Protein AF-0000000066798367 (afdb_homodimer)

InterPro domains:
  IPR004701 Phosphotransferase system, mannose-type IIA component [PF03610] (3-112)
  IPR004701 Phosphotransferase system, mannose-type IIA component [PS51096] (1-120)
  IPR012844 Dihydroxyacetone kinase phosphotransferase subunit, N-terminal domain [TIGR02364] (3-119)
  IPR036662 Phosphotransferase system, mannose-type IIA component superfamily [G3DSA:3.40.50.510] (2-120)
  IPR036662 Phosphotransferase system, mannose-type IIA component superfamily [SSF53062] (1-119)
  IPR039643 Dihydroxyacetone kinase phosphotransferase subunit DhaM [PTHR38594] (1-118)

Nearest PDB structures (foldseek):
  3cr3-assembly1_C  TM=9.083E-01  e=9.740E-11  unclassified
  3ct6-assembly1_B  TM=9.067E-01  e=4.712E-10  Lactococcus lactis
  3b48-assembly3_E  TM=8.922E-01  e=1.343E-08  Enterococcus faecalis V583
  3b48-assembly1_A  TM=8.585E-01  e=8.479E-09  Enterococcus faecalis V583
  3gx1-assembly1_B  TM=7.437E-01  e=5.973E-03  Listeria innocua Clip11262

Secondary structure (DSSP, 8-state):
--EEEEEES-HHHHHHHHHHHHHHT-S--EEEEES-TTS-S---HHHHHHHHHT--S-EEEEESSHHHHHHHHHHHHH--SSS-EEE--S-HHHHHHHHHHHHHTT--HHHHHHHHHHH-/--EEEEEES-HHHHHHHHHHHHHHT-S--EEEEES-TTS-S---HHHHHHHHHT--S-EEEEESSHHHHHHHHHHHHH--SSS-EEE--S-HHHHHHHHHHHHHTT--HHHHHHHHHHH-

Foldseek 3Di:
DAAEEFWELAQCVQVVLVVVLCVPQNDHHYHGFYHDPVRHGGTDLVVLLVVLQPDPEAYEYEYADDVRVVSNVVSVVPRDDDYHYDYAPAHRRPLVSLLSNCVSVPHDPVRSNVSSVVVD/DAEEEFWELAQCVQVVLVVVLCVPQNDHHYHGFYHDPVRHGGTDLVVLLVVLQPDPEAYEYEYADDVRVVSNVVSVVPRPDDYHYDYAPAHRRPLVSQLSNCVSVPHDPVRSNVSSVVVD

Sequence (240 aa):
MPKIILVSHSKEIASGTKSLLKQMAGDVDIIPIGGLPDGSIGTSFDIIQEVLTKLEDDALCFYDIGSSEMNVDMAIEMYDGNHRVLKVDAPIVEGSFIAAVKLSIGGSIDDALAEIKQSFMPKIILVSHSKEIASGTKSLLKQMAGDVDIIPIGGLPDGSIGTSFDIIQEVLTKLEDDALCFYDIGSSEMNVDMAIEMYDGNHRVLKVDAPIVEGSFIAAVKLSIGGSIDDALAEIKQSF

Structure (mmCIF, N/CA/C/O backbone):
data_AF-0000000066798367-model_v1
#
loop_
_entity.id
_entity.type
_entity.pdbx_description
1 polymer 'phosphoenolpyruvate--glycerone phosphotransferase'
#
loop_
_atom_site.group_PDB
_atom_site.id
_atom_site.type_symbol
_atom_site.label_atom_id
_atom_site.label_alt_id
_atom_site.label_comp_id
_atom_site.label_asym_id
_atom_site.label_entity_id
_atom_site.label_seq_id
_atom_site.pdbx_PDB_ins_code
_atom_site.Cartn_x
_atom_site.Cartn_y
_atom_site.Cartn_z
_atom_site.occupancy
_atom_site.B_iso_or_equiv
_atom_site.auth_seq_id
_atom_site.auth_comp_id
_atom_site.auth_asym_id
_atom_site.auth_atom_id
_atom_site.pdbx_PDB_model_num
ATOM 1 N N . MET A 1 1 ? 13.352 -18.875 -8.781 1 89.69 1 MET A N 1
ATOM 2 C CA . MET A 1 1 ? 13.031 -17.953 -7.691 1 89.69 1 MET A CA 1
ATOM 3 C C . MET A 1 1 ? 11.547 -17.625 -7.66 1 89.69 1 MET A C 1
ATOM 5 O O . MET A 1 1 ? 10.938 -17.375 -8.703 1 89.69 1 MET A O 1
ATOM 9 N N . PRO A 1 2 ? 10.961 -17.703 -6.488 1 96.19 2 PRO A N 1
ATOM 10 C CA . PRO A 1 2 ? 9.523 -17.438 -6.426 1 96.19 2 PRO A CA 1
ATOM 11 C C . PRO A 1 2 ? 9.148 -16.047 -6.93 1 96.19 2 PRO A C 1
ATOM 13 O O . PRO A 1 2 ? 9.914 -15.094 -6.746 1 96.19 2 PRO A O 1
ATOM 16 N N . LYS A 1 3 ? 8 -16.016 -7.512 1 97.81 3 LYS A N 1
ATOM 17 C CA . LYS A 1 3 ? 7.492 -14.734 -8.008 1 97.81 3 LYS A CA 1
ATOM 18 C C . LYS A 1 3 ? 6.609 -14.055 -6.965 1 97.81 3 LYS A C 1
ATOM 20 O O . LYS A 1 3 ? 6.074 -14.711 -6.07 1 97.81 3 LYS A O 1
ATOM 25 N N . ILE A 1 4 ? 6.562 -12.836 -7.145 1 98.69 4 ILE A N 1
ATOM 26 C CA . ILE A 1 4 ? 5.609 -12.055 -6.363 1 98.69 4 ILE A CA 1
ATOM 27 C C . ILE A 1 4 ? 4.496 -11.539 -7.277 1 98.69 4 ILE A C 1
ATOM 29 O O . ILE A 1 4 ? 4.766 -10.945 -8.32 1 98.69 4 ILE A O 1
ATOM 33 N N . ILE A 1 5 ? 3.32 -11.844 -6.898 1 98.88 5 ILE A N 1
ATOM 34 C CA . ILE A 1 5 ? 2.15 -11.344 -7.609 1 98.88 5 ILE A CA 1
ATOM 35 C C . ILE A 1 5 ? 1.455 -10.273 -6.77 1 98.88 5 ILE A C 1
ATOM 37 O O . ILE A 1 5 ? 1.156 -10.5 -5.594 1 98.88 5 ILE A O 1
ATOM 41 N N . LEU A 1 6 ? 1.212 -9.133 -7.336 1 98.88 6 LEU A N 1
ATOM 42 C CA . LEU A 1 6 ? 0.562 -8.008 -6.668 1 98.88 6 LEU A CA 1
ATOM 43 C C . LEU A 1 6 ? -0.838 -7.785 -7.23 1 98.88 6 LEU A C 1
ATOM 45 O O . LEU A 1 6 ? -0.991 -7.281 -8.344 1 98.88 6 LEU A O 1
ATOM 49 N N . VAL A 1 7 ? -1.83 -8.117 -6.465 1 98.88 7 VAL A N 1
ATOM 50 C CA . VAL A 1 7 ? -3.213 -7.945 -6.902 1 98.88 7 VAL A CA 1
ATOM 51 C C . VAL A 1 7 ? -3.818 -6.715 -6.227 1 98.88 7 VAL A C 1
ATOM 53 O O . VAL A 1 7 ? -3.98 -6.688 -5.008 1 98.88 7 VAL A O 1
ATOM 56 N N . SER A 1 8 ? -4.152 -5.703 -7.012 1 98.69 8 SER A N 1
ATOM 57 C CA . SER A 1 8 ? -4.719 -4.457 -6.5 1 98.69 8 SER A CA 1
ATOM 58 C C . SER A 1 8 ? -5.922 -4.016 -7.324 1 98.69 8 SER A C 1
ATOM 60 O O . SER A 1 8 ? -6.02 -4.344 -8.508 1 98.69 8 SER A O 1
ATOM 62 N N . HIS A 1 9 ? -6.871 -3.238 -6.723 1 98.44 9 HIS A N 1
ATOM 63 C CA . HIS A 1 9 ? -7.953 -2.574 -7.445 1 98.44 9 HIS A CA 1
ATOM 64 C C . HIS A 1 9 ? -7.41 -1.525 -8.406 1 98.44 9 HIS A C 1
ATOM 66 O O . HIS A 1 9 ? -8.109 -1.109 -9.336 1 98.44 9 HIS A O 1
ATOM 72 N N . SER A 1 10 ? -6.223 -1.122 -8.133 1 98.38 10 SER A N 1
ATOM 73 C CA . SER A 1 10 ? -5.633 0.003 -8.852 1 98.38 10 SER A CA 1
ATOM 74 C C . SER A 1 10 ? -4.418 -0.436 -9.664 1 98.38 10 SER A C 1
ATOM 76 O O . SER A 1 10 ? -3.449 -0.958 -9.117 1 98.38 10 SER A O 1
ATOM 78 N N . LYS A 1 11 ? -4.469 -0.188 -10.984 1 98.19 11 LYS A N 1
ATOM 79 C CA . LYS A 1 11 ? -3.326 -0.464 -11.852 1 98.19 11 LYS A CA 1
ATOM 80 C C . LYS A 1 11 ? -2.09 0.305 -11.398 1 98.19 11 LYS A C 1
ATOM 82 O O . LYS A 1 11 ? -0.979 -0.231 -11.406 1 98.19 11 LYS A O 1
ATOM 87 N N . GLU A 1 12 ? -2.26 1.518 -10.969 1 98.31 12 GLU A N 1
ATOM 88 C CA . GLU A 1 12 ? -1.154 2.367 -10.547 1 98.31 12 GLU A CA 1
ATOM 89 C C . GLU A 1 12 ? -0.494 1.819 -9.281 1 98.31 12 GLU A C 1
ATOM 91 O O . GLU A 1 12 ? 0.734 1.813 -9.172 1 98.31 12 GLU A O 1
ATOM 96 N N . ILE A 1 13 ? -1.279 1.367 -8.32 1 98.81 13 ILE A N 1
ATOM 97 C CA . ILE A 1 13 ? -0.723 0.816 -7.09 1 98.81 13 ILE A CA 1
ATOM 98 C C . ILE A 1 13 ? 0.096 -0.433 -7.406 1 98.81 13 ILE A C 1
ATOM 100 O O . ILE A 1 13 ? 1.23 -0.573 -6.945 1 98.81 13 ILE A O 1
ATOM 104 N N . ALA A 1 14 ? -0.457 -1.328 -8.227 1 98.75 14 ALA A N 1
ATOM 105 C CA . ALA A 1 14 ? 0.239 -2.568 -8.562 1 98.75 14 ALA A CA 1
ATOM 106 C C . ALA A 1 14 ? 1.531 -2.281 -9.32 1 98.75 14 ALA A C 1
ATOM 108 O O . ALA A 1 14 ? 2.6 -2.77 -8.945 1 98.75 14 ALA A O 1
ATOM 109 N N . SER A 1 15 ? 1.448 -1.477 -10.367 1 98.12 15 SER A N 1
ATOM 110 C CA . SER A 1 15 ? 2.615 -1.178 -11.188 1 98.12 15 SER A CA 1
ATOM 111 C C . SER A 1 15 ? 3.637 -0.346 -10.422 1 98.12 15 SER A C 1
ATOM 113 O O . SER A 1 15 ? 4.844 -0.537 -10.578 1 98.12 15 SER A O 1
ATOM 115 N N . GLY A 1 16 ? 3.125 0.608 -9.633 1 98.19 16 GLY A N 1
ATOM 116 C CA . GLY A 1 16 ? 4.023 1.398 -8.805 1 98.19 16 GLY A CA 1
ATOM 117 C C . GLY A 1 16 ? 4.781 0.569 -7.789 1 98.19 16 GLY A C 1
ATOM 118 O O . GLY A 1 16 ? 5.973 0.795 -7.559 1 98.19 16 GLY A O 1
ATOM 119 N N . THR A 1 17 ? 4.121 -0.323 -7.152 1 98.69 17 THR A N 1
ATOM 120 C CA . THR A 1 17 ? 4.762 -1.202 -6.18 1 98.69 17 THR A CA 1
ATOM 121 C C . THR A 1 17 ? 5.82 -2.072 -6.859 1 98.69 17 THR A C 1
ATOM 123 O O . THR A 1 17 ? 6.914 -2.258 -6.324 1 98.69 17 THR A O 1
ATOM 126 N N . LYS A 1 18 ? 5.488 -2.6 -8.039 1 98.38 18 LYS A N 1
ATOM 127 C CA . LYS A 1 18 ? 6.484 -3.354 -8.797 1 98.38 18 LYS A CA 1
ATOM 128 C C . LYS A 1 18 ? 7.742 -2.52 -9.039 1 98.38 18 LYS A C 1
ATOM 130 O O . LYS A 1 18 ? 8.852 -2.982 -8.781 1 98.38 18 LYS A O 1
ATOM 135 N N . SER A 1 19 ? 7.551 -1.291 -9.531 1 97.12 19 SER A N 1
ATOM 136 C CA . SER A 1 19 ? 8.68 -0.42 -9.82 1 97.12 19 SER A CA 1
ATOM 137 C C . SER A 1 19 ? 9.5 -0.141 -8.57 1 97.12 19 SER A C 1
ATOM 139 O O . SER A 1 19 ? 10.734 -0.138 -8.609 1 97.12 19 SER A O 1
ATOM 141 N N . LEU A 1 20 ? 8.836 0.112 -7.484 1 97.69 20 LEU A N 1
ATOM 142 C CA . LEU A 1 20 ? 9.492 0.38 -6.207 1 97.69 20 LEU A CA 1
ATOM 143 C C . LEU A 1 20 ? 10.328 -0.813 -5.766 1 97.69 20 LEU A C 1
ATOM 145 O O . LEU A 1 20 ? 11.5 -0.655 -5.395 1 97.69 20 LEU A O 1
ATOM 149 N N . LEU A 1 21 ? 9.75 -1.99 -5.82 1 97.5 21 LEU A N 1
ATOM 150 C CA . LEU A 1 21 ? 10.43 -3.205 -5.387 1 97.5 21 LEU A CA 1
ATOM 151 C C . LEU A 1 21 ? 11.641 -3.494 -6.273 1 97.5 21 LEU A C 1
ATOM 153 O O . LEU A 1 21 ? 12.688 -3.906 -5.777 1 97.5 21 LEU A O 1
ATOM 157 N N . LYS A 1 22 ? 11.461 -3.301 -7.578 1 95.88 22 LYS A N 1
ATOM 158 C CA . LYS A 1 22 ? 12.57 -3.518 -8.5 1 95.88 22 LYS A CA 1
ATOM 159 C C . LYS A 1 22 ? 13.75 -2.613 -8.156 1 95.88 22 LYS A C 1
ATOM 161 O O . LYS A 1 22 ? 14.906 -3.031 -8.242 1 95.88 22 LYS A O 1
ATOM 166 N N . GLN A 1 23 ? 13.445 -1.433 -7.77 1 93.5 23 GLN A N 1
ATOM 167 C CA . GLN A 1 23 ? 14.492 -0.458 -7.473 1 93.5 23 GLN A CA 1
ATOM 168 C C . GLN A 1 23 ? 15.125 -0.731 -6.109 1 93.5 23 GLN A C 1
ATOM 170 O O . GLN A 1 23 ? 16.328 -0.553 -5.938 1 93.5 23 GLN A O 1
ATOM 175 N N . MET A 1 24 ? 14.352 -1.202 -5.137 1 91.12 24 MET A N 1
ATOM 176 C CA . MET A 1 24 ? 14.82 -1.216 -3.758 1 91.12 24 MET A CA 1
ATOM 177 C C . MET A 1 24 ? 15.266 -2.615 -3.348 1 91.12 24 MET A C 1
ATOM 179 O O . MET A 1 24 ? 16.062 -2.773 -2.418 1 91.12 24 MET A O 1
ATOM 183 N N . ALA A 1 25 ? 14.688 -3.627 -3.893 1 89.06 25 ALA A N 1
ATOM 184 C CA . ALA A 1 25 ? 14.938 -4.984 -3.412 1 89.06 25 ALA A CA 1
ATOM 185 C C . ALA A 1 25 ? 15.711 -5.797 -4.449 1 89.06 25 ALA A C 1
ATOM 187 O O . ALA A 1 25 ? 16.188 -6.898 -4.152 1 89.06 25 ALA A O 1
ATOM 188 N N . GLY A 1 26 ? 15.906 -5.309 -5.586 1 84.06 26 GLY A N 1
ATOM 189 C CA . GLY A 1 26 ? 16.766 -6 -6.543 1 84.06 26 GLY A CA 1
ATOM 190 C C . GLY A 1 26 ? 15.992 -6.871 -7.512 1 84.06 26 GLY A C 1
ATOM 191 O O . GLY A 1 26 ? 14.906 -6.496 -7.969 1 84.06 26 GLY A O 1
ATOM 192 N N . ASP A 1 27 ? 16.688 -8.195 -7.758 1 85.75 27 ASP A N 1
ATOM 193 C CA . ASP A 1 27 ? 16.234 -8.992 -8.891 1 85.75 27 ASP A CA 1
ATOM 194 C C . ASP A 1 27 ? 15.172 -10.008 -8.461 1 85.75 27 ASP A C 1
ATOM 196 O O . ASP A 1 27 ? 15.484 -11.164 -8.18 1 85.75 27 ASP A O 1
ATOM 200 N N . VAL A 1 28 ? 14.023 -9.539 -8.25 1 90.5 28 VAL A N 1
ATOM 201 C CA . VAL A 1 28 ? 12.875 -10.414 -8.016 1 90.5 28 VAL A CA 1
ATOM 202 C C . VAL A 1 28 ? 11.852 -10.219 -9.133 1 90.5 28 VAL A C 1
ATOM 204 O O . VAL A 1 28 ? 11.68 -9.109 -9.641 1 90.5 28 VAL A O 1
ATOM 207 N N . ASP A 1 29 ? 11.242 -11.328 -9.578 1 95.5 29 ASP A N 1
ATOM 208 C CA . ASP A 1 29 ? 10.211 -11.242 -10.602 1 95.5 29 ASP A CA 1
ATOM 209 C C . ASP A 1 29 ? 8.859 -10.883 -10 1 95.5 29 ASP A C 1
ATOM 211 O O . ASP A 1 29 ? 8.344 -11.602 -9.133 1 95.5 29 ASP A O 1
ATOM 215 N N . ILE A 1 30 ? 8.359 -9.812 -10.414 1 98.25 30 ILE A N 1
ATOM 216 C CA . ILE A 1 30 ? 7.117 -9.281 -9.867 1 98.25 30 ILE A CA 1
ATOM 217 C C . ILE A 1 30 ? 6.078 -9.156 -10.984 1 98.25 30 ILE A C 1
ATOM 219 O O . ILE A 1 30 ? 6.363 -8.609 -12.047 1 98.25 30 ILE A O 1
ATOM 223 N N . ILE A 1 31 ? 4.938 -9.664 -10.742 1 98.62 31 ILE A N 1
ATOM 224 C CA . ILE A 1 31 ? 3.834 -9.57 -11.688 1 98.62 31 ILE A CA 1
ATOM 225 C C . ILE A 1 31 ? 2.732 -8.68 -11.109 1 98.62 31 ILE A C 1
ATOM 227 O O . ILE A 1 31 ? 2.057 -9.062 -10.156 1 98.62 31 ILE A O 1
ATOM 231 N N . PRO A 1 32 ? 2.564 -7.527 -11.641 1 98.56 32 PRO A N 1
ATOM 232 C CA . PRO A 1 32 ? 1.471 -6.66 -11.195 1 98.56 32 PRO A CA 1
ATOM 233 C C . PRO A 1 32 ? 0.147 -6.984 -11.883 1 98.56 32 PRO A C 1
ATOM 235 O O . PRO A 1 32 ? 0.113 -7.176 -13.102 1 98.56 32 PRO A O 1
ATOM 238 N N . ILE A 1 33 ? -0.829 -7.117 -11.117 1 98.19 33 ILE A N 1
ATOM 239 C CA . ILE A 1 33 ? -2.207 -7.25 -11.578 1 98.19 33 ILE A CA 1
ATOM 240 C C . ILE A 1 33 ? -3.072 -6.168 -10.938 1 98.19 33 ILE A C 1
ATOM 242 O O . ILE A 1 33 ? -3.381 -6.234 -9.75 1 98.19 33 ILE A O 1
ATOM 246 N N . GLY A 1 34 ? -3.406 -5.18 -11.773 1 96.12 34 GLY A N 1
ATOM 247 C CA . GLY A 1 34 ? -4.184 -4.094 -11.195 1 96.12 34 GLY A CA 1
ATOM 248 C C . GLY A 1 34 ? -5.176 -3.49 -12.172 1 96.12 34 GLY A C 1
ATOM 249 O O . GLY A 1 34 ? -4.871 -3.322 -13.352 1 96.12 34 GLY A O 1
ATOM 250 N N . GLY A 1 35 ? -6.422 -3.168 -11.562 1 96 35 GLY A N 1
ATOM 251 C CA . GLY A 1 35 ? -7.426 -2.492 -12.367 1 96 35 GLY A CA 1
ATOM 252 C C . GLY A 1 35 ? -8.172 -3.428 -13.297 1 96 35 GLY A C 1
ATOM 253 O O . GLY A 1 35 ? -7.832 -4.609 -13.398 1 96 35 GLY A O 1
ATOM 254 N N . LEU A 1 36 ? -9.172 -2.877 -13.922 1 96.19 36 LEU A N 1
ATOM 255 C CA . LEU A 1 36 ? -9.922 -3.574 -14.961 1 96.19 36 LEU A CA 1
ATOM 256 C C . LEU A 1 36 ? -9.344 -3.27 -16.344 1 96.19 36 LEU A C 1
ATOM 258 O O . LEU A 1 36 ? -8.477 -2.398 -16.484 1 96.19 36 LEU A O 1
ATOM 262 N N . PRO A 1 37 ? -9.742 -4.051 -17.297 1 93.81 37 PRO A N 1
ATOM 263 C CA . PRO A 1 37 ? -9.148 -3.879 -18.625 1 93.81 37 PRO A CA 1
ATOM 264 C C . PRO A 1 37 ? -9.297 -2.457 -19.156 1 93.81 37 PRO A C 1
ATOM 266 O O . PRO A 1 37 ? -8.438 -1.979 -19.906 1 93.81 37 PRO A O 1
ATOM 269 N N . ASP A 1 38 ? -10.336 -1.687 -18.703 1 94.5 38 ASP A N 1
ATOM 270 C CA . ASP A 1 38 ? -10.547 -0.33 -19.203 1 94.5 38 ASP A CA 1
ATOM 271 C C . ASP A 1 38 ? -9.805 0.69 -18.344 1 94.5 38 ASP A C 1
ATOM 273 O O . ASP A 1 38 ? -9.945 1.898 -18.547 1 94.5 38 ASP A O 1
ATOM 277 N N . GLY A 1 39 ? -9.062 0.244 -17.406 1 91.56 39 GLY A N 1
ATOM 278 C CA . GLY A 1 39 ? -8.227 1.108 -16.594 1 91.56 39 GLY A CA 1
ATOM 279 C C . GLY A 1 39 ? -8.906 1.572 -15.312 1 91.56 39 GLY A C 1
ATOM 280 O O . GLY A 1 39 ? -8.281 2.213 -14.469 1 91.56 39 GLY A O 1
ATOM 281 N N . SER A 1 40 ? -10.172 1.219 -15.195 1 96.12 40 SER A N 1
ATOM 282 C CA . SER A 1 40 ? -10.914 1.65 -14.016 1 96.12 40 SER A CA 1
ATOM 283 C C . SER A 1 40 ? -10.531 0.825 -12.789 1 96.12 40 SER A C 1
ATOM 285 O O . SER A 1 40 ? -9.938 -0.249 -12.914 1 96.12 40 SER A O 1
ATOM 287 N N . ILE A 1 41 ? -10.805 1.367 -11.656 1 96.94 41 ILE A N 1
ATOM 288 C CA . ILE A 1 41 ? -10.523 0.734 -10.375 1 96.94 41 ILE A CA 1
ATOM 289 C C . ILE A 1 41 ? -11.344 -0.55 -10.234 1 96.94 41 ILE A C 1
ATOM 291 O O . ILE A 1 41 ? -12.539 -0.562 -10.516 1 96.94 41 ILE A O 1
ATOM 295 N N . GLY A 1 42 ? -10.664 -1.645 -9.914 1 96.5 42 GLY A N 1
ATOM 296 C CA . GLY A 1 42 ? -11.305 -2.941 -9.742 1 96.5 42 GLY A CA 1
ATOM 297 C C . GLY A 1 42 ? -10.328 -4.098 -9.82 1 96.5 42 GLY A C 1
ATOM 298 O O . GLY A 1 42 ? -9.133 -3.898 -10.062 1 96.5 42 GLY A O 1
ATOM 299 N N . THR A 1 43 ? -10.727 -5.27 -9.531 1 96.69 43 THR A N 1
ATOM 300 C CA . THR A 1 43 ? -9.961 -6.504 -9.633 1 96.69 43 THR A CA 1
ATOM 301 C C . THR A 1 43 ? -10.742 -7.562 -10.406 1 96.69 43 THR A C 1
ATOM 303 O O . THR A 1 43 ? -11.977 -7.574 -10.375 1 96.69 43 THR A O 1
ATOM 306 N N . SER A 1 44 ? -10.031 -8.383 -11.086 1 95.62 44 SER A N 1
ATOM 307 C CA . SER A 1 44 ? -10.68 -9.383 -11.93 1 95.62 44 SER A CA 1
ATOM 308 C C . SER A 1 44 ? -10.141 -10.781 -11.648 1 95.62 44 SER A C 1
ATOM 310 O O . SER A 1 44 ? -8.938 -11.023 -11.789 1 95.62 44 SER A O 1
ATOM 312 N N . PHE A 1 45 ? -11.078 -11.617 -11.344 1 96.56 45 PHE A N 1
ATOM 313 C CA . PHE A 1 45 ? -10.75 -13.031 -11.164 1 96.56 45 PHE A CA 1
ATOM 314 C C . PHE A 1 45 ? -10.094 -13.602 -12.414 1 96.56 45 PHE A C 1
ATOM 316 O O . PHE A 1 45 ? -9.086 -14.305 -12.328 1 96.56 45 PHE A O 1
ATOM 323 N N . ASP A 1 46 ? -10.672 -13.312 -13.617 1 96.88 46 ASP A N 1
ATOM 324 C CA . ASP A 1 46 ? -10.203 -13.875 -14.875 1 96.88 46 ASP A CA 1
ATOM 325 C C . ASP A 1 46 ? -8.75 -13.477 -15.148 1 96.88 46 ASP A C 1
ATOM 327 O O . ASP A 1 46 ? -7.961 -14.297 -15.633 1 96.88 46 ASP A O 1
ATOM 331 N N . ILE A 1 47 ? -8.391 -12.305 -14.836 1 97.56 47 ILE A N 1
ATOM 332 C CA . ILE A 1 47 ? -7.031 -11.828 -15.078 1 97.56 47 ILE A CA 1
ATOM 333 C C . ILE A 1 47 ? -6.059 -12.547 -14.148 1 97.56 47 ILE A C 1
ATOM 335 O O . ILE A 1 47 ? -4.992 -12.992 -14.586 1 97.56 47 ILE A O 1
ATOM 339 N N . ILE A 1 48 ? -6.422 -12.648 -12.867 1 98.38 48 ILE A N 1
ATOM 340 C CA . ILE A 1 48 ? -5.574 -13.336 -11.898 1 98.38 48 ILE A CA 1
ATOM 341 C C . ILE A 1 48 ? -5.383 -14.789 -12.32 1 98.38 48 ILE A C 1
ATOM 343 O O . ILE A 1 48 ? -4.262 -15.305 -12.32 1 98.38 48 ILE A O 1
ATOM 347 N N . GLN A 1 49 ? -6.512 -15.43 -12.703 1 97.88 49 GLN A N 1
ATOM 348 C CA . GLN A 1 49 ? -6.473 -16.828 -13.109 1 97.88 49 GLN A CA 1
ATOM 349 C C . GLN A 1 49 ? -5.543 -17.031 -14.305 1 97.88 49 GLN A C 1
ATOM 351 O O . GLN A 1 49 ? -4.785 -18 -14.352 1 97.88 49 GLN A O 1
ATOM 356 N N . GLU A 1 50 ? -5.664 -16.172 -15.242 1 97.69 50 GLU A N 1
ATOM 357 C CA . GLU A 1 50 ? -4.805 -16.25 -16.422 1 97.69 50 GLU A CA 1
ATOM 358 C C . GLU A 1 50 ? -3.33 -16.188 -16.031 1 97.69 50 GLU A C 1
ATOM 360 O O . GLU A 1 50 ? -2.51 -16.938 -16.562 1 97.69 50 GLU A O 1
ATOM 365 N N . VAL A 1 51 ? -2.945 -15.312 -15.172 1 98.12 51 VAL A N 1
ATOM 366 C CA . VAL A 1 51 ? -1.569 -15.164 -14.711 1 98.12 51 VAL A CA 1
ATOM 367 C C . VAL A 1 51 ? -1.113 -16.453 -14.016 1 98.12 51 VAL A C 1
ATOM 369 O O . VAL A 1 51 ? -0.018 -16.953 -14.289 1 98.12 51 VAL A O 1
ATOM 372 N N . LEU A 1 52 ? -1.961 -17.016 -13.109 1 98.31 52 LEU A N 1
ATOM 373 C CA . LEU A 1 52 ? -1.602 -18.219 -12.359 1 98.31 52 LEU A CA 1
ATOM 374 C C . LEU A 1 52 ? -1.378 -19.391 -13.305 1 98.31 52 LEU A C 1
ATOM 376 O O . LEU A 1 52 ? -0.472 -20.203 -13.086 1 98.31 52 LEU A O 1
ATOM 380 N N . THR A 1 53 ? -2.193 -19.469 -14.328 1 97.19 53 THR A N 1
ATOM 381 C CA . THR A 1 53 ? -2.107 -20.594 -15.258 1 97.19 53 THR A CA 1
ATOM 382 C C . THR A 1 53 ? -0.781 -20.562 -16.016 1 97.19 53 THR A C 1
ATOM 384 O O . THR A 1 53 ? -0.302 -21.609 -16.469 1 97.19 53 THR A O 1
ATOM 387 N N . LYS A 1 54 ? -0.163 -19.438 -16.094 1 97.19 54 LYS A N 1
ATOM 388 C CA . LYS A 1 54 ? 1.061 -19.266 -16.875 1 97.19 54 LYS A CA 1
ATOM 389 C C . LYS A 1 54 ? 2.293 -19.297 -15.969 1 97.19 54 LYS A C 1
ATOM 391 O O . LYS A 1 54 ? 3.414 -19.094 -16.438 1 97.19 54 LYS A O 1
ATOM 396 N N . LEU A 1 55 ? 2.123 -19.5 -14.711 1 97.25 55 LEU A N 1
ATOM 397 C CA . LEU A 1 55 ? 3.234 -19.453 -13.773 1 97.25 55 LEU A CA 1
ATOM 398 C C . LEU A 1 55 ? 4.258 -20.547 -14.086 1 97.25 55 LEU A C 1
ATOM 400 O O . LEU A 1 55 ? 3.889 -21.672 -14.406 1 97.25 55 LEU A O 1
ATOM 404 N N . GLU A 1 56 ? 5.496 -20.156 -13.984 1 96.44 56 GLU A N 1
ATOM 405 C CA . GLU A 1 56 ? 6.582 -21.109 -14.203 1 96.44 56 GLU A CA 1
ATOM 406 C C . GLU A 1 56 ? 7.375 -21.344 -12.922 1 96.44 56 GLU A C 1
ATOM 408 O O . GLU A 1 56 ? 8.352 -22.094 -12.914 1 96.44 56 GLU A O 1
ATOM 413 N N . ASP A 1 57 ? 7.02 -20.703 -11.875 1 97.25 57 ASP A N 1
ATOM 414 C CA . ASP A 1 57 ? 7.664 -20.812 -10.57 1 97.25 57 ASP A CA 1
ATOM 415 C C . ASP A 1 57 ? 6.648 -20.672 -9.438 1 97.25 57 ASP A C 1
ATOM 417 O O . ASP A 1 57 ? 5.492 -20.312 -9.68 1 97.25 57 ASP A O 1
ATOM 421 N N . ASP A 1 58 ? 7.09 -20.969 -8.227 1 98.25 58 ASP A N 1
ATOM 422 C CA . ASP A 1 58 ? 6.277 -20.672 -7.051 1 98.25 58 ASP A CA 1
ATOM 423 C C . ASP A 1 58 ? 6.012 -19.172 -6.934 1 98.25 58 ASP A C 1
ATOM 425 O O . ASP A 1 58 ? 6.727 -18.359 -7.531 1 98.25 58 ASP A O 1
ATOM 429 N N . ALA A 1 59 ? 4.906 -18.891 -6.195 1 98.5 59 ALA A N 1
ATOM 430 C CA . ALA A 1 59 ? 4.574 -17.469 -6.145 1 98.5 59 ALA A CA 1
ATOM 431 C C . ALA A 1 59 ? 3.926 -17.094 -4.812 1 98.5 59 ALA A C 1
ATOM 433 O O . ALA A 1 59 ? 3.236 -17.922 -4.203 1 98.5 59 ALA A O 1
ATOM 434 N N . LEU A 1 60 ? 4.238 -15.945 -4.355 1 98.81 60 LEU A N 1
ATOM 435 C CA . LEU A 1 60 ? 3.525 -15.281 -3.27 1 98.81 60 LEU A CA 1
ATOM 436 C C . LEU A 1 60 ? 2.555 -14.242 -3.811 1 98.81 60 LEU A C 1
ATOM 438 O O . LEU A 1 60 ? 2.953 -13.344 -4.559 1 98.81 60 LEU A O 1
ATOM 442 N N . CYS A 1 61 ? 1.285 -14.336 -3.422 1 98.88 61 CYS A N 1
ATOM 443 C CA . CYS A 1 61 ? 0.252 -13.43 -3.908 1 98.88 61 CYS A CA 1
ATOM 444 C C . CYS A 1 61 ? -0.166 -12.445 -2.822 1 98.88 61 CYS A C 1
ATOM 446 O O . CYS A 1 61 ? -0.7 -12.852 -1.787 1 98.88 61 CYS A O 1
ATOM 448 N N . PHE A 1 62 ? 0.101 -11.234 -3.064 1 98.88 62 PHE A N 1
ATOM 449 C CA . PHE A 1 62 ? -0.351 -10.148 -2.199 1 98.88 62 PHE A CA 1
ATOM 450 C C . PHE A 1 62 ? -1.59 -9.477 -2.777 1 98.88 62 PHE A C 1
ATOM 452 O O . PHE A 1 62 ? -1.82 -9.523 -3.986 1 98.88 62 PHE A O 1
ATOM 459 N N . TYR A 1 63 ? -2.359 -8.773 -1.877 1 98.81 63 TYR A N 1
ATOM 460 C CA . TYR A 1 63 ? -3.59 -8.086 -2.256 1 98.81 63 TYR A CA 1
ATOM 461 C C . TYR A 1 63 ? -3.783 -6.82 -1.433 1 98.81 63 TYR A C 1
ATOM 463 O O . TYR A 1 63 ? -3.174 -6.66 -0.371 1 98.81 63 TYR A O 1
ATOM 471 N N . ASP A 1 64 ? -4.527 -5.906 -1.899 1 98.19 64 ASP A N 1
ATOM 472 C CA . ASP A 1 64 ? -4.648 -4.629 -1.206 1 98.19 64 ASP A CA 1
ATOM 473 C C . ASP A 1 64 ? -5.781 -4.664 -0.181 1 98.19 64 ASP A C 1
ATOM 475 O O . ASP A 1 64 ? -5.539 -4.848 1.014 1 98.19 64 ASP A O 1
ATOM 479 N N . ILE A 1 65 ? -7.035 -4.625 -0.574 1 95.31 65 ILE A N 1
ATOM 480 C CA . ILE A 1 65 ? -8.148 -4.516 0.362 1 95.31 65 ILE A CA 1
ATOM 481 C C . ILE A 1 65 ? -9.07 -5.723 0.213 1 95.31 65 ILE A C 1
ATOM 483 O O . ILE A 1 65 ? -8.906 -6.531 -0.704 1 95.31 65 ILE A O 1
ATOM 487 N N . GLY A 1 66 ? -10 -5.887 0.973 1 87.62 66 GLY A N 1
ATOM 488 C CA . GLY A 1 66 ? -10.82 -7.066 1.193 1 87.62 66 GLY A CA 1
ATOM 489 C C . GLY A 1 66 ? -11.344 -7.676 -0.093 1 87.62 66 GLY A C 1
ATOM 490 O O . GLY A 1 66 ? -11.133 -8.867 -0.352 1 87.62 66 GLY A O 1
ATOM 491 N N . SER A 1 67 ? -11.875 -6.934 -0.972 1 90.88 67 SER A N 1
ATOM 492 C CA . SER A 1 67 ? -12.508 -7.516 -2.152 1 90.88 67 SER A CA 1
ATOM 493 C C . SER A 1 67 ? -11.484 -8.211 -3.043 1 90.88 67 SER A C 1
ATOM 495 O O . SER A 1 67 ? -11.82 -9.156 -3.756 1 90.88 67 SER A O 1
ATOM 497 N N . SER A 1 68 ? -10.305 -7.699 -3.078 1 96.75 68 SER A N 1
ATOM 498 C CA . SER A 1 68 ? -9.234 -8.328 -3.834 1 96.75 68 SER A CA 1
ATOM 499 C C . SER A 1 68 ? -8.875 -9.695 -3.256 1 96.75 68 SER A C 1
ATOM 501 O O . SER A 1 68 ? -8.508 -10.609 -3.994 1 96.75 68 SER A O 1
ATOM 503 N N . GLU A 1 69 ? -8.992 -9.797 -1.986 1 97.62 69 GLU A N 1
ATOM 504 C CA . GLU A 1 69 ? -8.672 -11.055 -1.315 1 97.62 69 GLU A CA 1
ATOM 505 C C . GLU A 1 69 ? -9.547 -12.195 -1.826 1 97.62 69 GLU A C 1
ATOM 507 O O . GLU A 1 69 ? -9.047 -13.289 -2.094 1 97.62 69 GLU A O 1
ATOM 512 N N . MET A 1 70 ? -10.812 -11.898 -1.968 1 96.44 70 MET A N 1
ATOM 513 C CA . MET A 1 70 ? -11.742 -12.922 -2.424 1 96.44 70 MET A CA 1
ATOM 514 C C . MET A 1 70 ? -11.352 -13.438 -3.807 1 96.44 70 MET A C 1
ATOM 516 O O . MET A 1 70 ? -11.367 -14.641 -4.055 1 96.44 70 MET A O 1
ATOM 520 N N . ASN A 1 71 ? -11.023 -12.57 -4.723 1 97.81 71 ASN A N 1
ATOM 521 C CA . ASN A 1 71 ? -10.617 -12.961 -6.07 1 97.81 71 ASN A CA 1
ATOM 522 C C . ASN A 1 71 ? -9.344 -13.797 -6.051 1 97.81 71 ASN A C 1
ATOM 524 O O . ASN A 1 71 ? -9.211 -14.758 -6.812 1 97.81 71 ASN A O 1
ATOM 528 N N . VAL A 1 72 ? -8.406 -13.438 -5.223 1 98.56 72 VAL A N 1
ATOM 529 C CA . VAL A 1 72 ? -7.16 -14.188 -5.094 1 98.56 72 VAL A CA 1
ATOM 530 C C . VAL A 1 72 ? -7.453 -15.586 -4.559 1 98.56 72 VAL A C 1
ATOM 532 O O . VAL A 1 72 ? -6.961 -16.578 -5.098 1 98.56 72 VAL A O 1
ATOM 535 N N . ASP A 1 73 ? -8.305 -15.641 -3.5 1 98.44 73 ASP A N 1
ATOM 536 C CA . ASP A 1 73 ? -8.672 -16.922 -2.902 1 98.44 73 ASP A CA 1
ATOM 537 C C . ASP A 1 73 ? -9.297 -17.844 -3.939 1 98.44 73 ASP A C 1
ATOM 539 O O . ASP A 1 73 ? -8.914 -19.016 -4.051 1 98.44 73 ASP A O 1
ATOM 543 N N . MET A 1 74 ? -10.219 -17.312 -4.668 1 98 74 MET A N 1
ATOM 544 C CA . MET A 1 74 ? -10.906 -18.094 -5.684 1 98 74 MET A CA 1
ATOM 545 C C . MET A 1 74 ? -9.93 -18.594 -6.746 1 98 74 MET A C 1
ATOM 547 O O . MET A 1 74 ? -9.977 -19.75 -7.145 1 98 74 MET A O 1
ATOM 551 N N . ALA A 1 75 ? -9.07 -17.672 -7.227 1 98.38 75 ALA A N 1
ATOM 552 C CA . ALA A 1 75 ? -8.109 -18.031 -8.266 1 98.38 75 ALA A CA 1
ATOM 553 C C . ALA A 1 75 ? -7.164 -19.125 -7.789 1 98.38 75 ALA A C 1
ATOM 555 O O . ALA A 1 75 ? -6.852 -20.062 -8.539 1 98.38 75 ALA A O 1
ATOM 556 N N . ILE A 1 76 ? -6.691 -19.016 -6.543 1 98.5 76 ILE A N 1
ATOM 557 C CA . ILE A 1 76 ? -5.77 -20 -5.992 1 98.5 76 ILE A CA 1
ATOM 558 C C . ILE A 1 76 ? -6.484 -21.344 -5.824 1 98.5 76 ILE A C 1
ATOM 560 O O . ILE A 1 76 ? -5.914 -22.406 -6.105 1 98.5 76 ILE A O 1
ATOM 564 N N . GLU A 1 77 ? -7.715 -21.281 -5.336 1 98.12 77 GLU A N 1
ATOM 565 C CA . GLU A 1 77 ? -8.508 -22.5 -5.152 1 98.12 77 GLU A CA 1
ATOM 566 C C . GLU A 1 77 ? -8.688 -23.25 -6.473 1 98.12 77 GLU A C 1
ATOM 568 O O . GLU A 1 77 ? -8.688 -24.469 -6.496 1 98.12 77 GLU A O 1
ATOM 573 N N . MET A 1 78 ? -8.82 -22.5 -7.539 1 97.56 78 MET A N 1
ATOM 574 C CA . MET A 1 78 ? -9.109 -23.094 -8.844 1 97.56 78 MET A CA 1
ATOM 575 C C . MET A 1 78 ? -7.82 -23.422 -9.586 1 97.56 78 MET A C 1
ATOM 577 O O . MET A 1 78 ? -7.859 -24.016 -10.664 1 97.56 78 MET A O 1
ATOM 581 N N . TYR A 1 79 ? -6.789 -22.938 -9.062 1 97.94 79 TYR A N 1
ATOM 582 C CA . TYR A 1 79 ? -5.496 -23.188 -9.695 1 97.94 79 TYR A CA 1
ATOM 583 C C . TYR A 1 79 ? -5.156 -24.672 -9.664 1 97.94 79 TYR A C 1
ATOM 585 O O . TYR A 1 79 ? -5.172 -25.297 -8.602 1 97.94 79 TYR A O 1
ATOM 593 N N . ASP A 1 80 ? -4.781 -25.234 -10.812 1 96.06 80 ASP A N 1
ATOM 594 C CA . ASP A 1 80 ? -4.508 -26.656 -10.914 1 96.06 80 ASP A CA 1
ATOM 595 C C . ASP A 1 80 ? -3.088 -26.906 -11.414 1 96.06 80 ASP A C 1
ATOM 597 O O . ASP A 1 80 ? -2.77 -28.016 -11.867 1 96.06 80 ASP A O 1
ATOM 601 N N . GLY A 1 81 ? -2.336 -25.828 -11.383 1 96.62 81 GLY A N 1
ATOM 602 C CA . GLY A 1 81 ? -0.948 -26 -11.773 1 96.62 81 GLY A CA 1
ATOM 603 C C . GLY A 1 81 ? -0.109 -26.688 -10.719 1 96.62 81 GLY A C 1
ATOM 604 O O . GLY A 1 81 ? -0.638 -27.172 -9.711 1 96.62 81 GLY A O 1
ATOM 605 N N . ASN A 1 82 ? 1.258 -26.797 -10.945 1 96.81 82 ASN A N 1
ATOM 606 C CA . ASN A 1 82 ? 2.121 -27.625 -10.102 1 96.81 82 ASN A CA 1
ATOM 607 C C . ASN A 1 82 ? 3.021 -26.766 -9.219 1 96.81 82 ASN A C 1
ATOM 609 O O . ASN A 1 82 ? 3.891 -27.297 -8.516 1 96.81 82 ASN A O 1
ATOM 613 N N . HIS A 1 83 ? 2.852 -25.5 -9.234 1 98.06 83 HIS A N 1
ATOM 614 C CA . HIS A 1 83 ? 3.66 -24.625 -8.391 1 98.06 83 HIS A CA 1
ATOM 615 C C . HIS A 1 83 ? 2.934 -24.281 -7.098 1 98.06 83 HIS A C 1
ATOM 617 O O . HIS A 1 83 ? 1.706 -24.375 -7.023 1 98.06 83 HIS A O 1
ATOM 623 N N . ARG A 1 84 ? 3.75 -23.969 -6.145 1 97.81 84 ARG A N 1
ATOM 624 C CA . ARG A 1 84 ? 3.203 -23.5 -4.879 1 97.81 84 ARG A CA 1
ATOM 625 C C . ARG A 1 84 ? 2.805 -22.016 -4.973 1 97.81 84 ARG A C 1
ATOM 627 O O . ARG A 1 84 ? 3.648 -21.156 -5.23 1 97.81 84 ARG A O 1
ATOM 634 N N . VAL A 1 85 ? 1.495 -21.766 -4.828 1 98.5 85 VAL A N 1
ATOM 635 C CA . VAL A 1 85 ? 0.98 -20.391 -4.836 1 98.5 85 VAL A CA 1
ATOM 636 C C . VAL A 1 85 ? 0.347 -20.078 -3.486 1 98.5 85 VAL A C 1
ATOM 638 O O . VAL A 1 85 ? -0.621 -20.719 -3.076 1 98.5 85 VAL A O 1
ATOM 641 N N . LEU A 1 86 ? 0.901 -19.062 -2.803 1 98.56 86 LEU A N 1
ATOM 642 C CA . LEU A 1 86 ? 0.432 -18.75 -1.457 1 98.56 86 LEU A CA 1
ATOM 643 C C . LEU A 1 86 ? -0.12 -17.328 -1.388 1 98.56 86 LEU A C 1
ATOM 645 O O . LEU A 1 86 ? 0.507 -16.391 -1.883 1 98.56 86 LEU A O 1
ATOM 649 N N . LYS A 1 87 ? -1.316 -17.25 -0.85 1 98.75 87 LYS A N 1
ATOM 650 C CA . LYS A 1 87 ? -1.834 -15.945 -0.468 1 98.75 87 LYS A CA 1
ATOM 651 C C . LYS A 1 87 ? -1.137 -15.422 0.784 1 98.75 87 LYS A C 1
ATOM 653 O O . LYS A 1 87 ? -0.926 -16.172 1.741 1 98.75 87 LYS A O 1
ATOM 658 N N . VAL A 1 88 ? -0.766 -14.188 0.734 1 98.62 88 VAL A N 1
ATOM 659 C CA . VAL A 1 88 ? -0.078 -13.594 1.878 1 98.62 88 VAL A CA 1
ATOM 660 C C . VAL A 1 88 ? -0.953 -12.516 2.508 1 98.62 88 VAL A C 1
ATOM 662 O O . VAL A 1 88 ? -1.333 -11.547 1.841 1 98.62 88 VAL A O 1
ATOM 665 N N . ASP A 1 89 ? -1.286 -12.688 3.789 1 97.19 89 ASP A N 1
ATOM 666 C CA . ASP A 1 89 ? -2.066 -11.711 4.535 1 97.19 89 ASP A CA 1
ATOM 667 C C . ASP A 1 89 ? -1.166 -10.625 5.121 1 97.19 89 ASP A C 1
ATOM 669 O O . ASP A 1 89 ? -0.834 -10.664 6.309 1 97.19 89 ASP A O 1
ATOM 673 N N . ALA A 1 90 ? -0.746 -9.68 4.328 1 98.19 90 ALA A N 1
ATOM 674 C CA . ALA A 1 90 ? 0.12 -8.555 4.672 1 98.19 90 ALA A CA 1
ATOM 675 C C . ALA A 1 90 ? -0.138 -7.367 3.754 1 98.19 90 ALA A C 1
ATOM 677 O O . ALA A 1 90 ? -0.668 -7.527 2.652 1 98.19 90 ALA A O 1
ATOM 678 N N . PRO A 1 91 ? 0.189 -6.18 4.176 1 98.38 91 PRO A N 1
ATOM 679 C CA . PRO A 1 91 ? -0.028 -4.984 3.355 1 98.38 91 PRO A CA 1
ATOM 680 C C . PRO A 1 91 ? 0.665 -5.07 1.997 1 98.38 91 PRO A C 1
ATOM 682 O O . PRO A 1 91 ? 1.816 -5.504 1.913 1 98.38 91 PRO A O 1
ATOM 685 N N . ILE A 1 92 ? -0.033 -4.598 1.022 1 98.88 92 ILE A N 1
ATOM 686 C CA . ILE A 1 92 ? 0.36 -4.914 -0.347 1 98.88 92 ILE A CA 1
ATOM 687 C C . ILE A 1 92 ? 1.713 -4.277 -0.656 1 98.88 92 ILE A C 1
ATOM 689 O O . ILE A 1 92 ? 2.557 -4.891 -1.314 1 98.88 92 ILE A O 1
ATOM 693 N N . VAL A 1 93 ? 2.025 -3.072 -0.154 1 98.81 93 VAL A N 1
ATOM 694 C CA . VAL A 1 93 ? 3.277 -2.393 -0.466 1 98.81 93 VAL A CA 1
ATOM 695 C C . VAL A 1 93 ? 4.359 -2.824 0.519 1 98.81 93 VAL A C 1
ATOM 697 O O . VAL A 1 93 ? 5.387 -3.383 0.118 1 98.81 93 VAL A O 1
ATOM 700 N N . GLU A 1 94 ? 4.094 -2.746 1.757 1 98.62 94 GLU A N 1
ATOM 701 C CA . GLU A 1 94 ? 5.09 -2.979 2.799 1 98.62 94 GLU A CA 1
ATOM 702 C C . GLU A 1 94 ? 5.387 -4.469 2.957 1 98.62 94 GLU A C 1
ATOM 704 O O . GLU A 1 94 ? 6.539 -4.859 3.16 1 98.62 94 GLU A O 1
ATOM 709 N N . GLY A 1 95 ? 4.301 -5.273 2.877 1 98.56 95 GLY A N 1
ATOM 710 C CA . GLY A 1 95 ? 4.496 -6.711 2.979 1 98.56 95 GLY A CA 1
ATOM 711 C C . GLY A 1 95 ? 5.277 -7.289 1.812 1 98.56 95 GLY A C 1
ATOM 712 O O . GLY A 1 95 ? 6.172 -8.117 2.004 1 98.56 95 GLY A O 1
ATOM 713 N N . SER A 1 96 ? 4.895 -6.879 0.622 1 98.69 96 SER A N 1
ATOM 714 C CA . SER A 1 96 ? 5.59 -7.395 -0.552 1 98.69 96 SER A CA 1
ATOM 715 C C . SER A 1 96 ? 7.039 -6.918 -0.59 1 98.69 96 SER A C 1
ATOM 717 O O . SER A 1 96 ? 7.918 -7.633 -1.071 1 98.69 96 SER A O 1
ATOM 719 N N . PHE A 1 97 ? 7.367 -5.746 -0.018 1 98.5 97 PHE A N 1
ATOM 720 C CA . PHE A 1 97 ? 8.742 -5.277 0.082 1 98.5 97 PHE A CA 1
ATOM 721 C C . PHE A 1 97 ? 9.57 -6.211 0.957 1 98.5 97 PHE A C 1
ATOM 723 O O . PHE A 1 97 ? 10.68 -6.59 0.59 1 98.5 97 PHE A O 1
ATOM 730 N N . ILE A 1 98 ? 9.008 -6.543 2.09 1 98.12 98 ILE A N 1
ATOM 731 C CA . ILE A 1 98 ? 9.695 -7.445 3.002 1 98.12 98 ILE A CA 1
ATOM 732 C C . ILE A 1 98 ? 9.984 -8.766 2.297 1 98.12 98 ILE A C 1
ATOM 734 O O . ILE A 1 98 ? 11.102 -9.289 2.375 1 98.12 98 ILE A O 1
ATOM 738 N N . ALA A 1 99 ? 8.977 -9.305 1.591 1 98.38 99 ALA A N 1
ATOM 739 C CA . ALA A 1 99 ? 9.156 -10.547 0.843 1 98.38 99 ALA A CA 1
ATOM 740 C C . ALA A 1 99 ? 10.242 -10.391 -0.221 1 98.38 99 ALA A C 1
ATOM 742 O O . ALA A 1 99 ? 11.109 -11.258 -0.356 1 98.38 99 ALA A O 1
ATOM 743 N N . ALA A 1 100 ? 10.195 -9.297 -0.987 1 98.19 100 ALA A N 1
ATOM 744 C CA . ALA A 1 100 ? 11.133 -9.062 -2.078 1 98.19 100 ALA A CA 1
ATOM 745 C C . ALA A 1 100 ? 12.57 -9 -1.56 1 98.19 100 ALA A C 1
ATOM 747 O O . ALA A 1 100 ? 13.477 -9.57 -2.162 1 98.19 100 ALA A O 1
ATOM 748 N N . VAL A 1 101 ? 12.766 -8.289 -0.464 1 97.06 101 VAL A N 1
ATOM 749 C CA . VAL A 1 101 ? 14.094 -8.172 0.128 1 97.06 101 VAL A CA 1
ATOM 750 C C . VAL A 1 101 ? 14.609 -9.555 0.517 1 97.06 101 VAL A C 1
ATOM 752 O O . VAL A 1 101 ? 15.742 -9.914 0.186 1 97.06 101 VAL A O 1
ATOM 755 N N . LYS A 1 102 ? 13.758 -10.359 1.192 1 97.19 102 LYS A N 1
ATOM 756 C CA . LYS A 1 102 ? 14.172 -11.68 1.664 1 97.19 102 LYS A CA 1
ATOM 757 C C . LYS A 1 102 ? 14.484 -12.602 0.495 1 97.19 102 LYS A C 1
ATOM 759 O O . LYS A 1 102 ? 15.5 -13.305 0.509 1 97.19 102 LYS A O 1
ATOM 764 N N . LEU A 1 103 ? 13.68 -12.594 -0.572 1 97.12 103 LEU A N 1
ATOM 765 C CA . LEU A 1 103 ? 13.852 -13.461 -1.732 1 97.12 103 LEU A CA 1
ATOM 766 C C . LEU A 1 103 ? 15.078 -13.047 -2.541 1 97.12 103 LEU A C 1
ATOM 768 O O . LEU A 1 103 ? 15.789 -13.898 -3.088 1 97.12 103 LEU A O 1
ATOM 772 N N . SER A 1 104 ? 15.328 -11.734 -2.617 1 96.25 104 SER A N 1
ATOM 773 C CA . SER A 1 104 ? 16.406 -11.195 -3.443 1 96.25 104 SER A CA 1
ATOM 774 C C . SER A 1 104 ? 17.766 -11.648 -2.93 1 96.25 104 SER A C 1
ATOM 776 O O . SER A 1 104 ? 18.734 -11.711 -3.6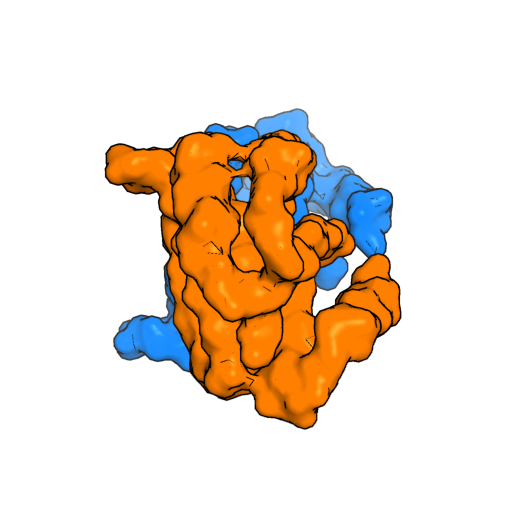91 1 96.25 104 SER A O 1
ATOM 778 N N . ILE A 1 105 ? 17.859 -11.977 -1.626 1 95.06 105 ILE A N 1
ATOM 779 C CA . I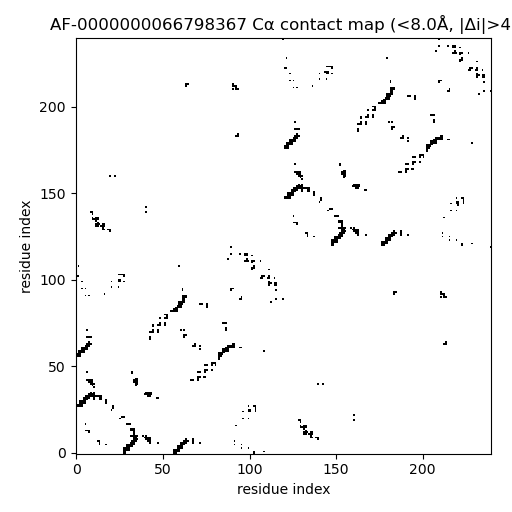LE A 1 105 ? 19.141 -12.375 -1.049 1 95.06 105 ILE A CA 1
ATOM 780 C C . ILE A 1 105 ? 19.188 -13.891 -0.896 1 95.06 105 ILE A C 1
ATOM 782 O O . ILE A 1 105 ? 20 -14.422 -0.135 1 95.06 105 ILE A O 1
ATOM 786 N N . GLY A 1 106 ? 18.219 -14.539 -1.522 1 94.75 106 GLY A N 1
ATOM 787 C CA . GLY A 1 106 ? 18.266 -15.984 -1.621 1 94.75 106 GLY A CA 1
ATOM 788 C C . GLY A 1 106 ? 17.406 -16.688 -0.593 1 94.75 106 GLY A C 1
ATOM 789 O O . GLY A 1 106 ? 17.453 -17.906 -0.458 1 94.75 106 GLY A O 1
ATOM 790 N N . GLY A 1 107 ? 16.688 -16 0.162 1 95.81 107 GLY A N 1
ATOM 791 C CA . GLY A 1 107 ? 15.766 -16.609 1.112 1 95.81 107 GLY A CA 1
ATOM 792 C C . GLY A 1 107 ? 14.672 -17.422 0.448 1 95.81 107 GLY A C 1
ATOM 793 O O . GLY A 1 107 ? 14.305 -17.156 -0.7 1 95.81 107 GLY A O 1
ATOM 794 N N . SER A 1 108 ? 14.125 -18.391 1.196 1 96.69 108 SER A N 1
ATOM 795 C CA . SER A 1 108 ? 13.008 -19.219 0.729 1 96.69 108 SER A CA 1
ATOM 796 C C . SER A 1 108 ? 11.68 -18.516 0.923 1 96.69 108 SER A C 1
ATOM 798 O O . SER A 1 108 ? 11.609 -17.469 1.573 1 96.69 108 SER A O 1
ATOM 800 N N . ILE A 1 109 ? 10.625 -19.078 0.385 1 97.88 109 ILE A N 1
ATOM 801 C CA . ILE A 1 109 ? 9.266 -18.609 0.612 1 97.88 109 ILE A CA 1
ATOM 802 C C . ILE A 1 109 ? 8.961 -18.609 2.107 1 97.88 109 ILE A C 1
ATOM 804 O O . ILE A 1 109 ? 8.391 -17.656 2.639 1 97.88 109 ILE A O 1
ATOM 808 N N . ASP A 1 110 ? 9.391 -19.672 2.719 1 98.19 110 ASP A N 1
ATOM 809 C CA . ASP A 1 110 ? 9.133 -19.797 4.148 1 98.19 110 ASP A CA 1
ATOM 810 C C . ASP A 1 110 ? 9.875 -18.719 4.941 1 98.19 110 ASP A C 1
ATOM 812 O O . ASP A 1 110 ? 9.359 -18.219 5.938 1 98.19 110 ASP A O 1
ATOM 816 N N . ASP A 1 111 ? 11.109 -18.406 4.535 1 98 111 ASP A N 1
ATOM 817 C CA . ASP A 1 111 ? 11.852 -17.312 5.156 1 98 111 ASP A CA 1
ATOM 818 C C . ASP A 1 111 ? 11.109 -15.992 5.016 1 98 111 ASP A C 1
ATOM 820 O O . ASP A 1 111 ? 11.023 -15.219 5.969 1 98 111 ASP A O 1
ATOM 824 N N . ALA A 1 112 ? 10.617 -15.742 3.773 1 98.19 112 ALA A N 1
ATOM 825 C CA . ALA A 1 112 ? 9.883 -14.508 3.502 1 98.19 112 ALA A CA 1
ATOM 826 C C . ALA A 1 112 ? 8.625 -14.414 4.371 1 98.19 112 ALA A C 1
ATOM 828 O O . ALA A 1 112 ? 8.367 -13.375 4.977 1 98.19 112 ALA A O 1
ATOM 829 N N . LEU A 1 113 ? 7.902 -15.477 4.496 1 98.56 113 LEU A N 1
ATOM 830 C CA . LEU A 1 113 ? 6.672 -15.508 5.277 1 98.56 113 LEU A CA 1
ATOM 831 C C . LEU A 1 113 ? 6.965 -15.289 6.758 1 98.56 113 LEU A C 1
ATOM 833 O O . LEU A 1 113 ? 6.219 -14.602 7.449 1 98.56 113 LEU A O 1
ATOM 837 N N . ALA A 1 114 ? 8.016 -15.891 7.227 1 98.38 114 ALA A N 1
ATOM 838 C CA . ALA A 1 114 ? 8.406 -15.727 8.625 1 98.38 114 ALA A CA 1
ATOM 839 C C . ALA A 1 114 ? 8.734 -14.266 8.93 1 98.38 114 ALA A C 1
ATOM 841 O O . ALA A 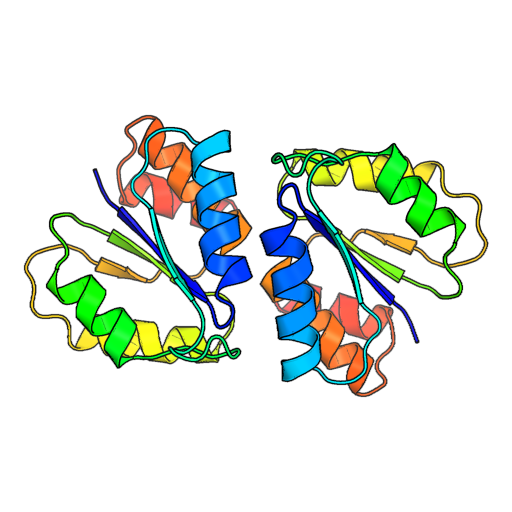1 114 ? 8.336 -13.734 9.969 1 98.38 114 ALA A O 1
ATOM 842 N N . GLU A 1 115 ? 9.492 -13.648 8.023 1 98.19 115 GLU A N 1
ATOM 843 C CA . GLU A 1 115 ? 9.852 -12.242 8.203 1 98.19 115 GLU A CA 1
ATOM 844 C C . GLU A 1 115 ? 8.625 -11.344 8.195 1 98.19 115 GLU A C 1
ATOM 846 O O . GLU A 1 115 ? 8.516 -10.414 8.992 1 98.19 115 GLU A O 1
ATOM 851 N N . ILE A 1 116 ? 7.684 -11.602 7.293 1 98.38 116 ILE A N 1
ATOM 852 C CA . ILE A 1 116 ? 6.445 -10.844 7.191 1 98.38 116 ILE A CA 1
ATOM 853 C C . ILE A 1 116 ? 5.645 -10.984 8.484 1 98.38 116 ILE A C 1
ATOM 855 O O . ILE A 1 116 ? 5.156 -9.992 9.031 1 98.38 116 ILE A O 1
ATOM 859 N N . LYS A 1 117 ? 5.488 -12.195 8.977 1 97.31 117 LYS A N 1
ATOM 860 C CA . LYS A 1 117 ? 4.742 -12.469 10.203 1 97.31 117 LYS A CA 1
ATOM 861 C C . LYS A 1 117 ? 5.348 -11.727 11.391 1 97.31 117 LYS A C 1
ATOM 863 O O . LYS A 1 117 ? 4.621 -11.266 12.281 1 97.31 117 LYS A O 1
ATOM 868 N N . GLN A 1 118 ? 6.684 -11.633 11.422 1 96.5 118 GLN A N 1
ATOM 869 C CA . GLN A 1 118 ? 7.379 -10.938 12.5 1 96.5 118 GLN A CA 1
ATOM 870 C C . GLN A 1 118 ? 7.141 -9.43 12.422 1 96.5 118 GLN A C 1
ATOM 872 O O . GLN A 1 118 ? 7.234 -8.727 13.43 1 96.5 118 GLN A O 1
ATOM 877 N N . SER A 1 119 ? 6.891 -8.992 11.219 1 94.62 119 SER A N 1
ATOM 878 C CA . SER A 1 119 ? 6.812 -7.551 10.984 1 94.62 119 SER A CA 1
ATOM 879 C C . SER A 1 119 ? 5.387 -7.039 11.164 1 94.62 119 SER A C 1
ATOM 881 O O . SER A 1 119 ? 5.176 -5.844 11.375 1 94.62 119 SER A O 1
ATOM 883 N N . PHE A 1 120 ? 4.387 -7.934 11 1 90.5 120 PHE A N 1
ATOM 884 C CA . PHE A 1 120 ? 2.986 -7.543 11.094 1 90.5 120 PHE A CA 1
ATOM 885 C C . PHE A 1 120 ? 2.213 -8.508 11.984 1 90.5 120 PHE A C 1
ATOM 887 O O . P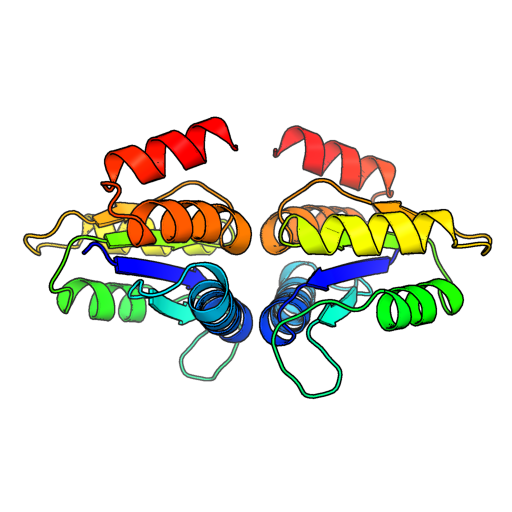HE A 1 120 ? 1.131 -8.18 12.469 1 90.5 120 PHE A O 1
ATOM 894 N N . MET B 1 1 ? -12.805 19.172 7.273 1 89.56 1 MET B N 1
ATOM 895 C CA . MET B 1 1 ? -12.531 17.734 7.336 1 89.56 1 MET B CA 1
ATOM 896 C C . MET B 1 1 ? -11.031 17.469 7.191 1 89.56 1 MET B C 1
ATOM 898 O O . MET B 1 1 ? -10.367 18.047 6.336 1 89.56 1 MET B O 1
ATOM 902 N N . PRO B 1 2 ? -10.516 16.609 8.047 1 96.06 2 PRO B N 1
ATOM 903 C CA . PRO B 1 2 ? -9.07 16.359 7.973 1 96.06 2 PRO B CA 1
ATOM 904 C C . PRO B 1 2 ? -8.648 15.789 6.621 1 96.06 2 PRO B C 1
ATOM 906 O O . PRO B 1 2 ? -9.398 15.031 6 1 96.06 2 PRO B O 1
ATOM 909 N N . LYS B 1 3 ? -7.461 16.156 6.27 1 97.81 3 LYS B N 1
ATOM 910 C CA . LYS B 1 3 ? -6.902 15.656 5.02 1 97.81 3 LYS B CA 1
ATOM 911 C C . LYS B 1 3 ? -6.059 14.406 5.254 1 97.81 3 LYS B C 1
ATOM 913 O O . LYS B 1 3 ? -5.59 14.172 6.371 1 97.81 3 LYS B O 1
ATOM 918 N N . ILE B 1 4 ? -5.977 13.711 4.234 1 98.69 4 ILE B N 1
ATOM 919 C CA . ILE B 1 4 ? -5.047 12.594 4.227 1 98.69 4 ILE B CA 1
ATOM 920 C C . ILE B 1 4 ? -3.875 12.898 3.293 1 98.69 4 ILE B C 1
ATOM 922 O O . ILE B 1 4 ? -4.078 13.273 2.137 1 98.69 4 ILE B O 1
ATOM 926 N N . ILE B 1 5 ? -2.73 12.805 3.838 1 98.88 5 ILE B N 1
ATOM 927 C CA . ILE B 1 5 ? -1.514 12.961 3.049 1 98.88 5 ILE B CA 1
ATOM 928 C C . ILE B 1 5 ? -0.841 11.609 2.854 1 98.88 5 ILE B C 1
ATOM 930 O O . ILE B 1 5 ? -0.61 10.875 3.818 1 98.88 5 ILE B O 1
ATOM 934 N N . LEU B 1 6 ? -0.545 11.25 1.638 1 98.88 6 LEU B N 1
ATOM 935 C CA . LEU B 1 6 ? 0.099 9.992 1.283 1 98.88 6 LEU B CA 1
ATOM 936 C C . LEU B 1 6 ? 1.529 10.227 0.811 1 98.88 6 LEU B C 1
ATOM 938 O O . LEU B 1 6 ? 1.749 10.727 -0.295 1 98.88 6 LEU B O 1
ATOM 942 N N . VAL B 1 7 ? 2.475 9.859 1.621 1 98.88 7 VAL B N 1
ATOM 943 C CA . VAL B 1 7 ? 3.881 10.039 1.271 1 98.88 7 VAL B CA 1
ATOM 944 C C . VAL B 1 7 ? 4.48 8.703 0.843 1 98.88 7 VAL B C 1
ATOM 946 O O . VAL B 1 7 ? 4.586 7.773 1.648 1 98.88 7 VAL B O 1
ATOM 949 N N . SER B 1 8 ? 4.867 8.594 -0.422 1 98.69 8 SER B N 1
ATOM 950 C CA . SER B 1 8 ? 5.434 7.367 -0.972 1 98.69 8 SER B CA 1
ATOM 951 C C . SER B 1 8 ? 6.684 7.652 -1.792 1 98.69 8 SER B C 1
ATOM 953 O O . SER B 1 8 ? 6.836 8.75 -2.34 1 98.69 8 SER B O 1
ATOM 955 N N . HIS B 1 9 ? 7.625 6.676 -1.913 1 98.44 9 HIS B N 1
ATOM 956 C CA . HIS B 1 9 ? 8.75 6.738 -2.834 1 98.44 9 HIS B CA 1
ATOM 957 C C . HIS B 1 9 ? 8.281 6.762 -4.285 1 98.44 9 HIS B C 1
ATOM 959 O O . HIS B 1 9 ? 9.031 7.148 -5.18 1 98.44 9 HIS B O 1
ATOM 965 N N . SER B 1 10 ? 7.094 6.301 -4.457 1 98.31 10 SER B N 1
ATOM 966 C CA . SER B 1 10 ? 6.562 6.086 -5.801 1 98.31 10 SER B CA 1
ATOM 967 C C . SER B 1 10 ? 5.383 7.004 -6.082 1 98.31 10 SER B C 1
ATOM 969 O O . SER B 1 10 ? 4.371 6.965 -5.375 1 98.31 10 SER B O 1
ATOM 971 N N . LYS B 1 11 ? 5.504 7.828 -7.148 1 98.12 11 LYS B N 1
ATOM 972 C CA . LYS B 1 11 ? 4.398 8.68 -7.582 1 98.12 11 LYS B CA 1
ATOM 973 C C . LYS B 1 11 ? 3.158 7.848 -7.906 1 98.12 11 LYS B C 1
ATOM 975 O O . LYS B 1 11 ? 2.039 8.242 -7.574 1 98.12 11 LYS B O 1
ATOM 980 N N . GLU B 1 12 ? 3.342 6.707 -8.5 1 98.31 12 GLU B N 1
ATOM 981 C CA . GLU B 1 12 ? 2.234 5.84 -8.898 1 98.31 12 GLU B CA 1
ATOM 982 C C . GLU B 1 12 ? 1.5 5.289 -7.676 1 98.31 12 GLU B C 1
ATOM 984 O O . GLU B 1 12 ? 0.269 5.242 -7.656 1 98.31 12 GLU B O 1
ATOM 989 N N . ILE B 1 13 ? 2.225 4.871 -6.668 1 98.81 13 ILE B N 1
ATOM 990 C CA . ILE B 1 13 ? 1.596 4.344 -5.461 1 98.81 13 ILE B CA 1
ATOM 991 C C . ILE B 1 13 ? 0.767 5.438 -4.789 1 98.81 13 ILE B C 1
ATOM 993 O O . ILE B 1 13 ? -0.393 5.215 -4.434 1 98.81 13 ILE B O 1
ATOM 997 N N . ALA B 1 14 ? 1.35 6.637 -4.652 1 98.75 14 ALA B N 1
ATOM 998 C CA . ALA B 1 14 ? 0.644 7.734 -3.996 1 98.75 14 ALA B CA 1
ATOM 999 C C . ALA B 1 14 ? -0.603 8.133 -4.781 1 98.75 14 ALA B C 1
ATOM 1001 O O . ALA B 1 14 ? -1.699 8.203 -4.223 1 98.75 14 ALA B O 1
ATOM 1002 N N . SER B 1 15 ? -0.46 8.359 -6.074 1 98.12 15 SER B N 1
ATOM 1003 C CA . SER B 1 15 ? -1.578 8.797 -6.902 1 98.12 15 SER B CA 1
ATOM 1004 C C . SER B 1 15 ? -2.619 7.691 -7.055 1 98.12 15 SER B C 1
ATOM 1006 O O . SER B 1 15 ? -3.82 7.965 -7.074 1 98.12 15 SER B O 1
ATOM 1008 N N . GLY B 1 16 ? -2.127 6.449 -7.203 1 98.19 16 GLY B N 1
ATOM 1009 C CA . GLY B 1 16 ? -3.049 5.324 -7.277 1 98.19 16 GLY B CA 1
ATOM 1010 C C . GLY B 1 16 ? -3.875 5.148 -6.02 1 98.19 16 GLY B C 1
ATOM 1011 O O . GLY B 1 16 ? -5.07 4.852 -6.09 1 98.19 16 GLY B O 1
ATOM 1012 N N . THR B 1 17 ? -3.266 5.262 -4.902 1 98.69 17 THR B N 1
ATOM 1013 C CA . THR B 1 17 ? -3.977 5.152 -3.633 1 98.69 17 THR B CA 1
ATOM 1014 C C . THR B 1 17 ? -5.016 6.262 -3.498 1 98.69 17 THR B C 1
ATOM 1016 O O . THR B 1 17 ? -6.141 6.016 -3.055 1 98.69 17 THR B O 1
ATOM 1019 N N . LYS B 1 18 ? -4.633 7.496 -3.887 1 98.38 18 LYS B N 1
ATOM 1020 C CA . LYS B 1 18 ? -5.605 8.586 -3.889 1 98.38 18 LYS B CA 1
ATOM 1021 C C . LYS B 1 18 ? -6.828 8.227 -4.727 1 98.38 18 LYS B C 1
ATOM 1023 O O . LYS B 1 18 ? -7.965 8.375 -4.273 1 98.38 18 LYS B O 1
ATOM 1028 N N . SER B 1 19 ? -6.586 7.766 -5.961 1 97.19 19 SER B N 1
ATOM 1029 C CA . SER B 1 19 ? -7.684 7.418 -6.855 1 97.19 19 SER B CA 1
ATOM 1030 C C . SER B 1 19 ? -8.555 6.32 -6.258 1 97.19 19 SER B C 1
ATOM 1032 O O . SER B 1 19 ? -9.789 6.379 -6.348 1 97.19 19 SER B O 1
ATOM 1034 N N . LEU B 1 20 ? -7.945 5.336 -5.688 1 97.69 20 LEU B N 1
ATOM 1035 C CA . LEU B 1 20 ? -8.656 4.223 -5.059 1 97.69 20 LEU B CA 1
ATOM 1036 C C . LEU B 1 20 ? -9.547 4.719 -3.922 1 97.69 20 LEU B C 1
ATOM 1038 O O . LEU B 1 20 ? -10.719 4.363 -3.85 1 97.69 20 LEU B O 1
ATOM 1042 N N . LEU B 1 21 ? -8.984 5.535 -3.064 1 97.56 21 LEU B N 1
ATOM 1043 C CA . LEU B 1 21 ? -9.711 6.047 -1.91 1 97.56 21 LEU B CA 1
ATOM 1044 C C . LEU B 1 21 ? -10.883 6.922 -2.35 1 97.56 21 LEU B C 1
ATOM 1046 O O . LEU B 1 21 ? -11.961 6.859 -1.762 1 97.56 21 LEU B O 1
ATOM 1050 N N . LYS B 1 22 ? -10.641 7.754 -3.365 1 95.94 22 LYS B N 1
ATOM 1051 C CA . LYS B 1 22 ? -11.711 8.602 -3.877 1 95.94 22 LYS B CA 1
ATOM 1052 C C . LYS B 1 22 ? -12.883 7.766 -4.375 1 95.94 22 LYS B C 1
ATOM 1054 O O . LYS B 1 22 ? -14.047 8.133 -4.176 1 95.94 22 LYS B O 1
ATOM 1059 N N . GLN B 1 23 ? -12.57 6.68 -4.977 1 93.5 23 GLN B N 1
ATOM 1060 C CA . GLN B 1 23 ? -13.602 5.824 -5.551 1 93.5 23 GLN B CA 1
ATOM 1061 C C . GLN B 1 23 ? -14.312 5.02 -4.465 1 93.5 23 GLN B C 1
ATOM 1063 O O . GLN B 1 23 ? -15.523 4.797 -4.539 1 93.5 23 GLN B O 1
ATOM 1068 N N . MET B 1 24 ? -13.586 4.598 -3.422 1 91.06 24 MET B N 1
ATOM 1069 C CA . MET B 1 24 ? -14.133 3.596 -2.51 1 91.06 24 MET B CA 1
ATOM 1070 C C . MET B 1 24 ? -14.625 4.242 -1.222 1 91.06 24 MET B C 1
ATOM 1072 O O . MET B 1 24 ? -15.469 3.676 -0.521 1 91.06 24 MET B O 1
ATOM 1076 N N . ALA B 1 25 ? -14.031 5.312 -0.822 1 88.94 25 ALA B N 1
ATOM 1077 C CA . ALA B 1 25 ? -14.344 5.875 0.491 1 88.94 25 ALA B CA 1
ATOM 1078 C C . ALA B 1 25 ? -15.07 7.207 0.362 1 88.94 25 ALA B C 1
ATOM 1080 O O . ALA B 1 25 ? -15.562 7.754 1.354 1 88.94 25 ALA B O 1
ATOM 1081 N N . GLY B 1 26 ? -15.219 7.719 -0.78 1 84.12 26 GLY B N 1
ATOM 1082 C CA . GLY B 1 26 ? -16.047 8.906 -0.956 1 84.12 26 GLY B CA 1
ATOM 1083 C C . GLY B 1 26 ? -15.242 10.195 -0.917 1 84.12 26 GLY B C 1
ATOM 1084 O O . GLY B 1 26 ? -14.125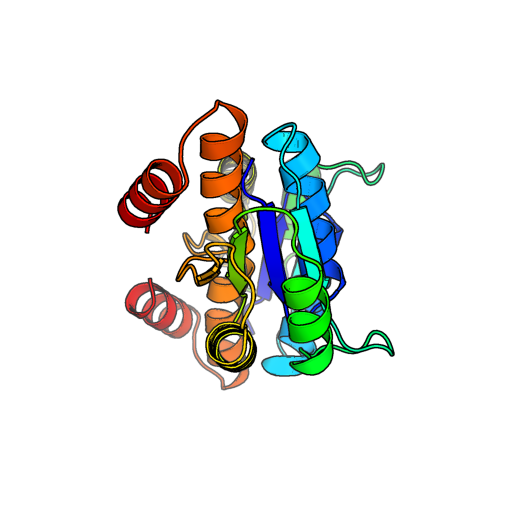 10.258 -1.441 1 84.12 26 GLY B O 1
ATOM 1085 N N . ASP B 1 27 ? -15.945 11.273 -0.155 1 86.06 27 ASP B N 1
ATOM 1086 C CA . ASP B 1 27 ? -15.445 12.641 -0.302 1 86.06 27 ASP B CA 1
ATOM 1087 C C . ASP B 1 27 ? -14.438 12.977 0.795 1 86.06 27 ASP B C 1
ATOM 1089 O O . ASP B 1 27 ? -14.797 13.562 1.818 1 86.06 27 ASP B O 1
ATOM 1093 N N . VAL B 1 28 ? -13.289 12.484 0.65 1 90.38 28 VAL B N 1
ATOM 1094 C CA . VAL B 1 28 ? -12.18 12.883 1.51 1 90.38 28 VAL B CA 1
ATOM 1095 C C . VAL B 1 28 ? -11.094 13.555 0.674 1 90.38 28 VAL B C 1
ATOM 1097 O O . VAL B 1 28 ? -10.875 13.188 -0.482 1 90.38 28 VAL B O 1
ATOM 1100 N N . ASP B 1 29 ? -10.492 14.617 1.242 1 95.56 29 ASP B N 1
ATOM 1101 C CA . ASP B 1 29 ? -9.406 15.305 0.551 1 95.56 29 ASP B CA 1
ATOM 1102 C C . ASP B 1 29 ? -8.078 14.578 0.758 1 95.56 29 ASP B C 1
ATOM 1104 O O . ASP B 1 29 ? -7.629 14.414 1.893 1 95.56 29 ASP B O 1
ATOM 1108 N N . ILE B 1 30 ? -7.539 14.156 -0.291 1 98.25 30 ILE B N 1
ATOM 1109 C CA . ILE B 1 30 ? -6.312 13.375 -0.25 1 98.25 30 ILE B CA 1
ATOM 1110 C C . ILE B 1 30 ? -5.215 14.086 -1.034 1 98.25 30 ILE B C 1
ATOM 1112 O O . ILE B 1 30 ? -5.434 14.516 -2.17 1 98.25 30 ILE B O 1
ATOM 1116 N N . ILE B 1 31 ? -4.102 14.219 -0.442 1 98.62 31 ILE B N 1
ATOM 1117 C CA . ILE B 1 31 ? -2.947 14.836 -1.088 1 98.62 31 ILE B CA 1
ATOM 1118 C C . ILE B 1 31 ? -1.86 13.789 -1.305 1 98.62 31 ILE B C 1
ATOM 1120 O O . ILE B 1 31 ? -1.245 13.312 -0.346 1 98.62 31 ILE B O 1
ATOM 1124 N N . PRO B 1 32 ? -1.641 13.398 -2.5 1 98.56 32 PRO B N 1
ATOM 1125 C CA . PRO B 1 32 ? -0.553 12.461 -2.793 1 98.56 32 PRO B CA 1
ATOM 1126 C C . PRO B 1 32 ? 0.797 13.156 -2.955 1 98.56 32 PRO B C 1
ATOM 1128 O O . PRO B 1 32 ? 0.89 14.18 -3.631 1 98.56 32 PRO B O 1
ATOM 1131 N N . ILE B 1 33 ? 1.733 12.656 -2.297 1 98.19 33 ILE B N 1
ATOM 1132 C CA . ILE B 1 33 ? 3.129 13.055 -2.439 1 98.19 33 ILE B CA 1
ATOM 1133 C C . ILE B 1 33 ? 3.984 11.828 -2.768 1 98.19 33 ILE B C 1
ATOM 1135 O O . ILE B 1 33 ? 4.215 10.977 -1.907 1 98.19 33 ILE B O 1
ATOM 1139 N N . GLY B 1 34 ? 4.391 11.773 -4.031 1 96.12 34 GLY B N 1
ATOM 1140 C CA . GLY B 1 34 ? 5.16 10.602 -4.41 1 96.12 34 GLY B CA 1
ATOM 1141 C C . GLY B 1 34 ? 6.211 10.891 -5.465 1 96.12 34 GLY B C 1
ATOM 1142 O O . GLY B 1 34 ? 5.965 11.656 -6.402 1 96.12 34 GLY B O 1
ATOM 1143 N N . GLY B 1 35 ? 7.43 10.211 -5.227 1 95.88 35 GLY B N 1
ATOM 1144 C CA . GLY B 1 35 ? 8.484 10.328 -6.223 1 95.88 35 GLY B CA 1
ATOM 1145 C C . GLY B 1 35 ? 9.258 11.633 -6.113 1 95.88 35 GLY B C 1
ATOM 1146 O O . GLY B 1 35 ? 8.898 12.508 -5.324 1 95.88 35 GLY B O 1
ATOM 1147 N N . LEU B 1 36 ? 10.305 11.688 -6.883 1 96.12 36 LEU B N 1
ATOM 1148 C CA . LEU B 1 36 ? 11.086 12.914 -7.027 1 96.12 36 LEU B CA 1
ATOM 1149 C C . LEU B 1 36 ? 10.594 13.742 -8.211 1 96.12 36 LEU B C 1
ATOM 1151 O O . LEU B 1 36 ? 9.766 13.281 -8.992 1 96.12 36 LEU B O 1
ATOM 1155 N N . PRO B 1 37 ? 11.031 14.969 -8.25 1 93.88 37 PRO B N 1
ATOM 1156 C CA . PRO B 1 37 ? 10.516 15.852 -9.305 1 93.88 37 PRO B CA 1
ATOM 1157 C C . PRO B 1 37 ? 10.719 15.289 -10.703 1 93.88 37 PRO B C 1
ATOM 1159 O O . PRO B 1 37 ? 9.914 15.539 -11.602 1 93.88 37 PRO B O 1
ATOM 1162 N N . ASP B 1 38 ? 11.742 14.406 -10.906 1 94.44 38 ASP B N 1
ATOM 1163 C CA . ASP B 1 38 ? 12.016 13.844 -12.234 1 94.44 38 ASP B CA 1
ATOM 1164 C C . ASP B 1 38 ? 11.25 12.547 -12.445 1 94.44 38 ASP B C 1
ATOM 1166 O O . ASP B 1 38 ? 11.422 11.875 -13.469 1 94.44 38 ASP B O 1
ATOM 1170 N N . GLY B 1 39 ? 10.43 12.172 -11.531 1 91.62 39 GLY B N 1
ATOM 1171 C CA . GLY B 1 39 ? 9.57 11.008 -11.664 1 91.62 39 GLY B CA 1
ATOM 1172 C C . GLY B 1 39 ? 10.195 9.742 -11.117 1 91.62 39 GLY B C 1
ATOM 1173 O O . GLY B 1 39 ? 9.547 8.695 -11.055 1 91.62 39 GLY B O 1
ATOM 1174 N N . SER B 1 40 ? 11.461 9.859 -10.719 1 96.06 40 SER B N 1
ATOM 1175 C CA . SER B 1 40 ? 12.148 8.68 -10.203 1 96.06 40 SER B CA 1
ATOM 1176 C C . SER B 1 40 ? 11.68 8.336 -8.789 1 96.06 40 SER B C 1
ATOM 1178 O O . SER B 1 40 ? 11.07 9.164 -8.117 1 96.06 40 SER B O 1
ATOM 1180 N N . ILE B 1 41 ? 11.922 7.133 -8.414 1 96.88 41 ILE B N 1
ATOM 1181 C CA . ILE B 1 41 ? 11.562 6.617 -7.098 1 96.88 41 ILE B CA 1
ATOM 1182 C C . ILE B 1 41 ? 12.336 7.367 -6.02 1 96.88 41 ILE B C 1
ATOM 1184 O O . ILE B 1 41 ? 13.547 7.562 -6.137 1 96.88 41 ILE B O 1
ATOM 1188 N N . GLY B 1 42 ? 11.609 7.875 -5.035 1 96.44 42 GLY B N 1
ATOM 1189 C CA . GLY B 1 42 ? 12.211 8.602 -3.93 1 96.44 42 GLY B CA 1
ATOM 1190 C C . GLY B 1 42 ? 11.211 9.461 -3.176 1 96.44 42 GLY B C 1
ATOM 1191 O O . GLY B 1 42 ? 10.039 9.539 -3.555 1 96.44 42 GLY B O 1
ATOM 1192 N N . THR B 1 43 ? 11.57 10.023 -2.084 1 96.69 43 THR B N 1
ATOM 1193 C CA . THR B 1 43 ? 10.789 10.953 -1.278 1 96.69 43 THR B CA 1
ATOM 1194 C C . THR B 1 43 ? 11.594 12.211 -0.964 1 96.69 43 THR B C 1
ATOM 1196 O O . THR B 1 43 ? 12.82 12.164 -0.883 1 96.69 43 THR B O 1
ATOM 1199 N N . SER B 1 44 ? 10.891 13.281 -0.838 1 95.62 44 SER B N 1
ATOM 1200 C CA . SER B 1 44 ? 11.578 14.555 -0.621 1 95.62 44 SER B CA 1
ATOM 1201 C C . SER B 1 44 ? 10.984 15.297 0.572 1 95.62 44 SER B C 1
ATOM 1203 O O . SER B 1 44 ? 9.789 15.586 0.6 1 95.62 44 SER B O 1
ATOM 1205 N N . PHE B 1 45 ? 11.883 15.609 1.444 1 96.56 45 PHE B N 1
ATOM 1206 C CA . PHE B 1 45 ? 11.516 16.422 2.596 1 96.56 45 PHE B CA 1
ATOM 1207 C C . PHE B 1 45 ? 10.914 17.75 2.148 1 96.56 45 PHE B C 1
ATOM 1209 O O . PHE B 1 45 ? 9.883 18.172 2.672 1 96.56 45 PHE B O 1
ATOM 1216 N N . ASP B 1 46 ? 11.562 18.438 1.157 1 96.75 46 ASP B N 1
ATOM 1217 C CA . ASP B 1 46 ? 11.148 19.766 0.706 1 96.75 46 ASP B CA 1
ATOM 1218 C C . ASP B 1 46 ? 9.727 19.734 0.15 1 96.75 46 ASP B C 1
ATOM 1220 O O . ASP B 1 46 ? 8.945 20.656 0.383 1 96.75 46 ASP B O 1
ATOM 1224 N N . ILE B 1 47 ? 9.375 18.719 -0.54 1 97.56 47 ILE B N 1
ATOM 1225 C CA . ILE B 1 47 ? 8.047 18.609 -1.129 1 97.56 47 ILE B CA 1
ATOM 1226 C C . ILE B 1 47 ? 7.004 18.422 -0.025 1 97.56 47 ILE B C 1
ATOM 1228 O O . ILE B 1 47 ? 5.953 19.078 -0.042 1 97.56 47 ILE B O 1
ATOM 1232 N N . ILE B 1 48 ? 7.289 17.531 0.933 1 98.38 48 ILE B N 1
ATOM 1233 C CA . ILE B 1 48 ? 6.375 17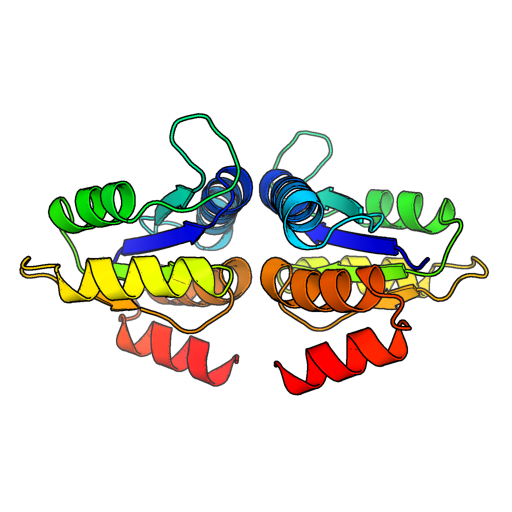.297 2.045 1 98.38 48 ILE B CA 1
ATOM 1234 C C . ILE B 1 48 ? 6.172 18.594 2.828 1 98.38 48 ILE B C 1
ATOM 1236 O O . ILE B 1 48 ? 5.039 18.969 3.148 1 98.38 48 ILE B O 1
ATOM 1240 N N . GLN B 1 49 ? 7.309 19.281 3.098 1 97.88 49 GLN B N 1
ATOM 1241 C CA . GLN B 1 49 ? 7.254 20.531 3.859 1 97.88 49 GLN B CA 1
ATOM 1242 C C . GLN B 1 49 ? 6.387 21.562 3.154 1 97.88 49 GLN B C 1
ATOM 1244 O O . GLN B 1 49 ? 5.609 22.266 3.799 1 97.88 49 GLN B O 1
ATOM 1249 N N . GLU B 1 50 ? 6.574 21.688 1.897 1 97.69 50 GLU B N 1
ATOM 1250 C CA . GLU B 1 50 ? 5.781 22.641 1.122 1 97.69 50 GLU B CA 1
ATOM 1251 C C . GLU B 1 50 ? 4.289 22.344 1.254 1 97.69 50 GLU B C 1
ATOM 1253 O O . GLU B 1 50 ? 3.479 23.25 1.4 1 97.69 50 GLU B O 1
ATOM 1258 N N . VAL B 1 51 ? 3.879 21.109 1.182 1 98.12 51 VAL B N 1
ATOM 1259 C CA . VAL B 1 51 ? 2.484 20.703 1.309 1 98.12 51 VAL B CA 1
ATOM 1260 C C . VAL B 1 51 ? 1.961 21.062 2.695 1 98.12 51 VAL B C 1
ATOM 1262 O O . VAL B 1 51 ? 0.869 21.625 2.828 1 98.12 51 VAL B O 1
ATOM 1265 N N . LEU B 1 52 ? 2.75 20.75 3.76 1 98.31 52 LEU B N 1
ATOM 1266 C CA . LEU B 1 52 ? 2.326 21.016 5.129 1 98.31 52 LEU B CA 1
ATOM 1267 C C . LEU B 1 52 ? 2.125 22.516 5.359 1 98.31 52 LEU B C 1
ATOM 1269 O O . LEU B 1 52 ? 1.192 22.922 6.059 1 98.31 52 LEU B O 1
ATOM 1273 N N . THR B 1 53 ? 2.986 23.312 4.762 1 97.19 53 THR B N 1
ATOM 1274 C CA . THR B 1 53 ? 2.922 24.75 4.957 1 97.19 53 THR B CA 1
ATOM 1275 C C . THR B 1 53 ? 1.636 25.328 4.367 1 97.19 53 THR B C 1
ATOM 1277 O O . THR B 1 53 ? 1.159 26.375 4.801 1 97.19 53 THR B O 1
ATOM 1280 N N . LYS B 1 54 ? 1.05 24.641 3.447 1 97.12 54 LYS B N 1
ATOM 1281 C CA . LYS B 1 54 ? -0.13 25.125 2.74 1 97.12 54 LYS B CA 1
ATOM 1282 C C . LYS B 1 54 ? -1.404 24.5 3.297 1 97.12 54 LYS B C 1
ATOM 1284 O O . LYS B 1 54 ? -2.498 24.734 2.783 1 97.12 54 LYS B O 1
ATOM 1289 N N . LEU B 1 55 ? -1.297 23.703 4.301 1 97.25 55 LEU B N 1
ATOM 1290 C CA . LEU B 1 55 ? -2.453 23 4.848 1 97.25 55 LEU B CA 1
ATOM 1291 C C . LEU B 1 55 ? -3.484 23.984 5.383 1 97.25 55 LEU B C 1
ATOM 1293 O O . LEU B 1 55 ? -3.127 24.969 6.027 1 97.25 55 LEU B O 1
ATOM 1297 N N . GLU B 1 56 ? -4.727 23.672 5.109 1 96.38 56 GLU B N 1
ATOM 1298 C CA . GLU B 1 56 ? -5.816 24.5 5.613 1 96.38 56 GLU B CA 1
ATOM 1299 C C . GLU B 1 56 ? -6.68 23.734 6.609 1 96.38 56 GLU B C 1
ATOM 1301 O O . GLU B 1 56 ? -7.672 24.266 7.117 1 96.38 56 GLU B O 1
ATOM 1306 N N . ASP B 1 57 ? -6.371 22.531 6.859 1 97.25 57 ASP B N 1
ATOM 1307 C CA . ASP B 1 57 ? -7.082 21.656 7.785 1 97.25 57 ASP B CA 1
ATOM 1308 C C . ASP B 1 57 ? -6.125 20.703 8.484 1 97.25 57 ASP B C 1
ATOM 1310 O O . ASP B 1 57 ? -4.949 20.609 8.117 1 97.25 57 ASP B O 1
ATOM 1314 N N . ASP B 1 58 ? -6.629 20.016 9.492 1 98.25 58 ASP B N 1
ATOM 1315 C CA . ASP B 1 58 ? -5.867 18.922 10.094 1 98.25 58 ASP B CA 1
ATOM 1316 C C . ASP B 1 58 ? -5.578 17.812 9.078 1 98.25 58 ASP B C 1
ATOM 1318 O O . ASP B 1 58 ? -6.246 17.734 8.047 1 98.25 58 ASP B O 1
ATOM 1322 N N . ALA B 1 59 ? -4.512 17.047 9.43 1 98.5 59 ALA B N 1
ATOM 1323 C CA . ALA B 1 59 ? -4.156 16.047 8.438 1 98.5 59 ALA B CA 1
ATOM 1324 C C . ALA B 1 59 ? -3.568 14.805 9.094 1 98.5 59 ALA B C 1
ATOM 1326 O O . ALA B 1 59 ? -2.924 14.898 10.141 1 98.5 59 ALA B O 1
ATOM 1327 N N . LEU B 1 60 ? -3.879 13.695 8.523 1 98.81 60 LEU B N 1
ATOM 1328 C CA . LEU B 1 60 ? -3.209 12.43 8.797 1 98.81 60 LEU B CA 1
ATOM 1329 C C . LEU B 1 60 ? -2.188 12.109 7.711 1 98.81 60 LEU B C 1
ATOM 1331 O O . LEU B 1 60 ? -2.525 12.07 6.527 1 98.81 60 LEU B O 1
ATOM 1335 N N . CYS B 1 61 ? -0.942 11.859 8.109 1 98.88 61 CYS B N 1
ATOM 1336 C CA . CYS B 1 61 ? 0.135 11.586 7.168 1 98.88 61 CYS B CA 1
ATOM 1337 C C . CYS B 1 61 ? 0.518 10.109 7.188 1 98.88 61 CYS B C 1
ATOM 1339 O O . CYS B 1 61 ? 0.984 9.602 8.211 1 98.88 61 CYS B O 1
ATOM 1341 N N . PHE B 1 62 ? 0.297 9.477 6.109 1 98.88 62 PHE B N 1
ATOM 1342 C CA . PHE B 1 62 ? 0.726 8.102 5.91 1 98.88 62 PHE B CA 1
ATOM 1343 C C . PHE B 1 62 ? 2.006 8.047 5.086 1 98.88 62 PHE B C 1
ATOM 1345 O O . PHE B 1 62 ? 2.297 8.961 4.32 1 98.88 62 PHE B O 1
ATOM 1352 N N . TYR B 1 63 ? 2.736 6.879 5.203 1 98.81 63 TYR B N 1
ATOM 1353 C CA . TYR B 1 63 ? 3.998 6.672 4.504 1 98.81 63 TYR B CA 1
ATOM 1354 C C . TYR B 1 63 ? 4.18 5.207 4.125 1 98.81 63 TYR B C 1
ATOM 1356 O O . TYR B 1 63 ? 3.52 4.328 4.688 1 98.81 63 TYR B O 1
ATOM 1364 N N . ASP B 1 64 ? 4.977 4.926 3.184 1 98.19 64 ASP B N 1
ATOM 1365 C CA . ASP B 1 64 ? 5.098 3.553 2.705 1 98.19 64 ASP B CA 1
ATOM 1366 C C . ASP B 1 64 ? 6.176 2.795 3.475 1 98.19 64 ASP B C 1
ATOM 1368 O O . ASP B 1 64 ? 5.871 2.029 4.391 1 98.19 64 ASP B O 1
ATOM 1372 N N . ILE B 1 65 ? 7.445 3.049 3.252 1 95.25 65 ILE B N 1
ATOM 1373 C CA . ILE B 1 65 ? 8.516 2.258 3.854 1 95.25 65 ILE B CA 1
ATOM 1374 C C . ILE B 1 65 ? 9.43 3.16 4.68 1 95.25 65 ILE B C 1
ATOM 1376 O O . ILE B 1 65 ? 9.289 4.387 4.648 1 95.25 65 ILE B O 1
ATOM 1380 N N . GLY B 1 66 ? 10.336 2.697 5.344 1 87.38 66 GLY B N 1
ATOM 1381 C CA . GLY B 1 66 ? 11.141 3.305 6.391 1 87.38 66 GLY B CA 1
ATOM 1382 C C . GLY B 1 66 ? 11.688 4.664 6.012 1 87.38 66 GLY B C 1
ATOM 1383 O O . GLY B 1 66 ? 11.438 5.656 6.695 1 87.38 66 GLY B O 1
ATOM 1384 N N . SER B 1 67 ? 12.281 4.824 4.898 1 90.69 67 SER B N 1
ATOM 1385 C CA . SER B 1 67 ? 12.938 6.086 4.574 1 90.69 67 SER B CA 1
ATOM 1386 C C . SER B 1 67 ? 11.922 7.219 4.449 1 90.69 67 SER B C 1
ATOM 1388 O O . SER B 1 67 ? 12.25 8.383 4.691 1 90.69 67 SER B O 1
ATOM 1390 N N . SER B 1 68 ? 10.75 6.906 3.994 1 96.75 68 SER B N 1
ATOM 1391 C CA . SER B 1 68 ? 9.688 7.895 3.91 1 96.75 68 SER B CA 1
ATOM 1392 C C . SER B 1 68 ? 9.273 8.383 5.293 1 96.75 68 SER B C 1
ATOM 1394 O O . SER B 1 68 ? 8.922 9.555 5.469 1 96.75 68 SER B O 1
ATOM 1396 N N . GLU B 1 69 ? 9.336 7.508 6.219 1 97.56 69 GLU B N 1
ATOM 1397 C CA . GLU B 1 69 ? 8.953 7.855 7.582 1 97.56 69 GLU B CA 1
ATOM 1398 C C . GLU B 1 69 ? 9.828 8.977 8.133 1 97.56 69 GLU B C 1
ATOM 1400 O O . GLU B 1 69 ? 9.32 9.922 8.742 1 97.56 69 GLU B O 1
ATOM 1405 N N . MET B 1 70 ? 11.102 8.852 7.879 1 96.31 70 MET B N 1
ATOM 1406 C CA . MET B 1 70 ? 12.031 9.852 8.383 1 96.31 70 MET B CA 1
ATOM 1407 C C . MET B 1 70 ? 11.711 11.227 7.82 1 96.31 70 MET B C 1
ATOM 1409 O O . MET B 1 70 ? 11.711 12.219 8.547 1 96.31 70 MET B O 1
ATOM 1413 N N . ASN B 1 71 ? 11.453 11.328 6.547 1 97.81 71 ASN B N 1
ATOM 1414 C CA . ASN B 1 71 ? 11.117 12.602 5.914 1 97.81 71 ASN B CA 1
ATOM 1415 C C . ASN B 1 71 ? 9.82 13.18 6.484 1 97.81 71 ASN B C 1
ATOM 1417 O O . ASN B 1 71 ? 9.719 14.391 6.684 1 97.81 71 ASN B O 1
ATOM 1421 N N . VAL B 1 72 ? 8.852 12.352 6.727 1 98.5 72 VAL B N 1
ATOM 1422 C CA . VAL B 1 72 ? 7.586 12.789 7.309 1 98.5 72 VAL B CA 1
ATOM 1423 C C . VAL B 1 72 ? 7.824 13.32 8.719 1 98.5 72 VAL B C 1
ATOM 1425 O O . VAL B 1 72 ? 7.34 14.398 9.07 1 98.5 72 VAL B O 1
ATOM 1428 N N . ASP B 1 73 ? 8.609 12.555 9.5 1 98.38 73 ASP B N 1
ATOM 1429 C CA . ASP B 1 73 ? 8.922 12.953 10.867 1 98.38 73 ASP B CA 1
ATOM 1430 C C . ASP B 1 73 ? 9.586 14.336 10.891 1 98.38 73 ASP B C 1
ATOM 1432 O O . ASP B 1 73 ? 9.18 15.203 11.672 1 98.38 73 ASP B O 1
ATOM 1436 N N . MET B 1 74 ? 10.547 14.492 10.055 1 98 74 MET B N 1
ATOM 1437 C CA . MET B 1 74 ? 11.273 15.758 10 1 98 74 MET B CA 1
ATOM 1438 C C . MET B 1 74 ? 10.344 16.906 9.602 1 98 74 MET B C 1
ATOM 1440 O O . MET B 1 74 ? 10.383 17.984 10.203 1 98 74 MET B O 1
ATOM 1444 N N . ALA B 1 75 ? 9.539 16.672 8.562 1 98.38 75 ALA B N 1
ATOM 1445 C CA . ALA B 1 75 ? 8.617 17.703 8.07 1 98.38 75 ALA B CA 1
ATOM 1446 C C . ALA B 1 75 ? 7.629 18.109 9.156 1 98.38 75 ALA B C 1
ATOM 1448 O O . ALA B 1 75 ? 7.336 19.297 9.328 1 98.38 75 ALA B O 1
ATOM 1449 N N . ILE B 1 76 ? 7.09 17.109 9.898 1 98.5 76 ILE B N 1
ATOM 1450 C CA . ILE B 1 76 ? 6.117 17.391 10.945 1 98.5 76 ILE B CA 1
ATOM 1451 C C . ILE B 1 76 ? 6.793 18.156 12.094 1 98.5 76 ILE B C 1
ATOM 1453 O O . ILE B 1 76 ? 6.215 19.078 12.656 1 98.5 76 ILE B O 1
ATOM 1457 N N . GLU B 1 77 ? 8 17.719 12.438 1 98.06 77 GLU B N 1
ATOM 1458 C CA . GLU B 1 77 ? 8.758 18.375 13.5 1 98.06 77 GLU B CA 1
ATOM 1459 C C . GLU B 1 77 ? 8.984 19.859 13.18 1 98.06 77 GLU B C 1
ATOM 1461 O O . GLU B 1 77 ? 8.953 20.703 14.07 1 98.06 77 GLU B O 1
ATOM 1466 N N . MET B 1 78 ? 9.18 20.141 11.922 1 97.5 78 MET B N 1
ATOM 1467 C CA . MET B 1 78 ? 9.531 21.5 11.5 1 97.5 78 MET B CA 1
ATOM 1468 C C . MET B 1 78 ? 8.273 22.297 11.18 1 97.5 78 MET B C 1
ATOM 1470 O O . MET B 1 78 ? 8.352 23.5 10.906 1 97.5 78 MET B O 1
ATOM 1474 N N . TYR B 1 79 ? 7.215 21.609 11.109 1 97.94 79 TYR B N 1
ATOM 1475 C CA . TYR B 1 79 ? 5.957 22.281 10.805 1 97.94 79 TYR B CA 1
ATOM 1476 C C . TYR B 1 79 ? 5.582 23.266 11.906 1 97.94 79 TYR B C 1
ATOM 1478 O O . TYR B 1 79 ? 5.523 22.891 13.086 1 97.94 79 TYR B O 1
ATOM 1486 N N . ASP B 1 80 ? 5.266 24.516 11.531 1 96 80 ASP B N 1
ATOM 1487 C CA . ASP B 1 80 ? 4.965 25.547 12.508 1 96 80 ASP B CA 1
ATOM 1488 C C . ASP B 1 80 ? 3.568 26.125 12.281 1 96 80 ASP B C 1
ATOM 1490 O O . ASP B 1 80 ? 3.25 27.203 12.781 1 96 80 ASP B O 1
ATOM 1494 N N . GLY B 1 81 ? 2.84 25.375 11.461 1 96.62 81 GLY B N 1
ATOM 1495 C CA . GLY B 1 81 ? 1.472 25.828 11.25 1 96.62 81 GLY B CA 1
ATOM 1496 C C . GLY B 1 81 ? 0.559 25.531 12.43 1 96.62 81 GLY B C 1
ATOM 1497 O O . GLY B 1 81 ? 1.021 25.109 13.484 1 96.62 81 GLY B O 1
ATOM 1498 N N . ASN B 1 82 ? -0.809 25.797 12.281 1 96.75 82 ASN B N 1
ATOM 1499 C CA . ASN B 1 82 ? -1.739 25.766 13.406 1 96.75 82 ASN B CA 1
ATOM 1500 C C . ASN B 1 82 ? -2.662 24.547 13.328 1 96.75 82 ASN B C 1
ATOM 1502 O O . ASN B 1 82 ? -3.584 24.406 14.133 1 96.75 82 ASN B O 1
ATOM 1506 N N . HIS B 1 83 ? -2.451 23.703 12.398 1 98 83 HIS B N 1
ATOM 1507 C CA . HIS B 1 83 ? -3.279 22.5 12.266 1 98 83 HIS B CA 1
ATOM 1508 C C . HIS B 1 83 ? -2.611 21.297 12.922 1 98 83 HIS B C 1
ATOM 1510 O O . HIS B 1 83 ? -1.392 21.281 13.094 1 98 83 HIS B O 1
ATOM 1516 N N . ARG B 1 84 ? -3.459 20.406 13.281 1 97.81 84 ARG B N 1
ATOM 1517 C CA . ARG B 1 84 ? -2.967 19.141 13.805 1 97.81 84 ARG B CA 1
ATOM 1518 C C . ARG B 1 84 ? -2.533 18.219 12.672 1 97.81 84 ARG B C 1
ATOM 1520 O O . ARG B 1 84 ? -3.342 17.859 11.812 1 97.81 84 ARG B O 1
ATOM 1527 N N . VAL B 1 85 ? -1.237 17.891 12.648 1 98.5 85 VAL B N 1
ATOM 1528 C CA . VAL B 1 85 ? -0.693 16.969 11.664 1 98.5 85 VAL B CA 1
ATOM 1529 C C . VAL B 1 85 ? -0.128 15.734 12.359 1 98.5 85 VAL B C 1
ATOM 1531 O O . VAL B 1 85 ? 0.803 15.836 13.164 1 98.5 85 VAL B O 1
ATOM 1534 N N . LEU B 1 86 ? -0.684 14.562 12.039 1 98.56 86 LEU B N 1
ATOM 1535 C CA . LEU B 1 86 ? -0.282 13.344 12.734 1 98.56 86 LEU B CA 1
ATOM 1536 C C . LEU B 1 86 ? 0.299 12.328 11.758 1 98.56 86 LEU B C 1
ATOM 1538 O O . LEU B 1 86 ? -0.28 12.078 10.703 1 98.56 86 LEU B O 1
ATOM 1542 N N . LYS B 1 87 ? 1.464 11.859 12.125 1 98.75 87 LYS B N 1
ATOM 1543 C CA . LYS B 1 87 ? 1.992 10.68 11.438 1 98.75 87 LYS B CA 1
ATOM 1544 C C . LYS B 1 87 ? 1.243 9.414 11.859 1 98.75 87 LYS B C 1
ATOM 1546 O O . LYS B 1 87 ? 0.97 9.219 13.039 1 98.75 87 LYS B O 1
ATOM 1551 N N . VAL B 1 88 ? 0.913 8.633 10.898 1 98.62 88 VAL B N 1
ATOM 1552 C CA . VAL B 1 88 ? 0.18 7.406 11.195 1 98.62 88 VAL B CA 1
ATOM 1553 C C . VAL B 1 88 ? 1.046 6.191 10.859 1 98.62 88 VAL B C 1
ATOM 1555 O O . VAL B 1 88 ? 1.483 6.027 9.719 1 98.62 88 VAL B O 1
ATOM 1558 N N . ASP B 1 89 ? 1.309 5.355 11.867 1 97.12 89 ASP B N 1
ATOM 1559 C CA . ASP B 1 89 ? 2.072 4.125 11.688 1 97.12 89 ASP B CA 1
ATOM 1560 C C . ASP B 1 89 ? 1.169 2.984 1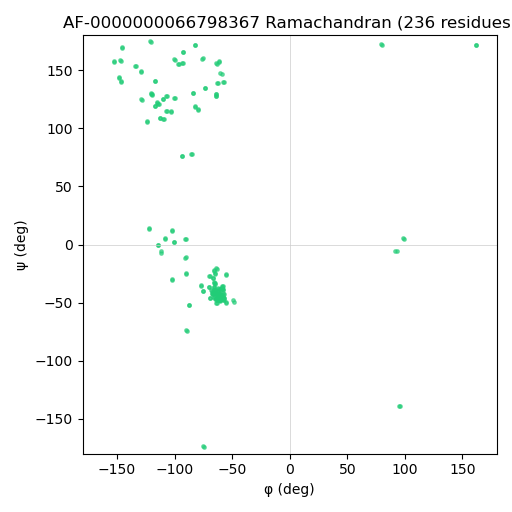1.227 1 97.12 89 ASP B C 1
ATOM 1562 O O . ASP B 1 89 ? 0.77 2.141 12.031 1 97.12 89 ASP B O 1
ATOM 1566 N N . ALA B 1 90 ? 0.807 2.943 9.977 1 98.19 90 ALA B N 1
ATOM 1567 C CA . ALA B 1 90 ? -0.051 1.955 9.328 1 98.19 90 ALA B CA 1
ATOM 1568 C C . ALA B 1 90 ? 0.281 1.83 7.844 1 98.19 90 ALA B C 1
ATOM 1570 O O . ALA B 1 90 ? 0.861 2.742 7.254 1 98.19 90 ALA B O 1
ATOM 1571 N N . PRO B 1 91 ? -0.048 0.731 7.227 1 98.38 91 PRO B N 1
ATOM 1572 C CA . PRO B 1 91 ? 0.241 0.531 5.805 1 98.38 91 PRO B CA 1
ATOM 1573 C C . PRO B 1 91 ? -0.384 1.606 4.922 1 98.38 91 PRO B C 1
ATOM 1575 O O . PRO B 1 91 ? -1.54 1.985 5.125 1 98.38 91 PRO B O 1
ATOM 1578 N N . ILE B 1 92 ? 0.367 2.004 3.947 1 98.88 92 ILE B N 1
ATOM 1579 C CA . ILE B 1 92 ? 0.036 3.238 3.244 1 98.88 92 ILE B CA 1
ATOM 1580 C C . ILE B 1 92 ? -1.283 3.068 2.494 1 98.88 92 ILE B C 1
ATOM 1582 O O . ILE B 1 92 ? -2.107 3.984 2.461 1 98.88 92 ILE B O 1
ATOM 1586 N N . VAL B 1 93 ? -1.584 1.89 1.919 1 98.81 93 VAL B N 1
ATOM 1587 C CA . VAL B 1 93 ? -2.801 1.689 1.142 1 98.81 93 VAL B CA 1
ATOM 1588 C C . VAL B 1 93 ? -3.943 1.275 2.066 1 98.81 93 VAL B C 1
ATOM 1590 O O . VAL B 1 93 ? -4.957 1.97 2.16 1 98.81 93 VAL B O 1
ATOM 1593 N N . GLU B 1 94 ? -3.74 0.304 2.846 1 98.56 94 GLU B N 1
ATOM 1594 C CA . GLU B 1 94 ? -4.793 -0.289 3.664 1 98.56 94 GLU B CA 1
ATOM 1595 C C . GLU B 1 94 ? -5.129 0.599 4.859 1 98.56 94 GLU B C 1
ATOM 1597 O O . GLU B 1 94 ? -6.297 0.737 5.227 1 98.56 94 GLU B O 1
ATOM 1602 N N . GLY B 1 95 ? -4.055 1.174 5.457 1 98.56 95 GLY B N 1
ATOM 1603 C CA . GLY B 1 95 ? -4.289 2.066 6.582 1 98.56 95 GLY B CA 1
ATOM 1604 C C . GLY B 1 95 ? -5.023 3.336 6.191 1 98.56 95 GLY B C 1
ATOM 1605 O O . GLY B 1 95 ? -5.945 3.766 6.887 1 98.56 95 GLY B O 1
ATOM 1606 N N . SER B 1 96 ? -4.578 3.941 5.094 1 98.69 96 SER B N 1
ATOM 1607 C CA . SER B 1 96 ? -5.223 5.176 4.656 1 98.69 96 SER B CA 1
ATOM 1608 C C . SER B 1 96 ? -6.66 4.914 4.211 1 98.69 96 SER B C 1
ATOM 1610 O O . SER B 1 96 ? -7.531 5.773 4.379 1 98.69 96 SER B O 1
ATOM 1612 N N . PHE B 1 97 ? -6.984 3.713 3.717 1 98.44 97 PHE B N 1
ATOM 1613 C CA . PHE B 1 97 ? -8.352 3.352 3.371 1 98.44 97 PHE B CA 1
ATOM 1614 C C . PHE B 1 97 ? -9.242 3.352 4.609 1 98.44 97 PHE B C 1
ATOM 1616 O O . PHE B 1 97 ? -10.352 3.895 4.586 1 98.44 97 PHE B O 1
ATOM 1623 N N . ILE B 1 98 ? -8.742 2.73 5.613 1 98.06 98 ILE B N 1
ATOM 1624 C CA . ILE B 1 98 ? -9.5 2.678 6.859 1 98.06 98 ILE B CA 1
ATOM 1625 C C . ILE B 1 98 ? -9.797 4.098 7.348 1 98.06 98 ILE B C 1
ATOM 1627 O O . ILE B 1 98 ? -10.922 4.41 7.727 1 98.06 98 ILE B O 1
ATOM 1631 N N . ALA B 1 99 ? -8.766 4.945 7.344 1 98.38 99 ALA B N 1
ATOM 1632 C CA . ALA B 1 99 ? -8.938 6.34 7.754 1 98.38 99 ALA B CA 1
ATOM 1633 C C . ALA B 1 99 ? -9.961 7.043 6.871 1 98.38 99 ALA B C 1
ATOM 1635 O O . ALA B 1 99 ? -10.844 7.742 7.375 1 98.38 99 ALA B O 1
ATOM 1636 N N . ALA B 1 100 ? -9.844 6.875 5.551 1 98.19 100 ALA B N 1
ATOM 1637 C CA . ALA B 1 100 ? -10.727 7.543 4.594 1 98.19 100 ALA B CA 1
ATOM 1638 C C . ALA B 1 100 ? -12.18 7.148 4.816 1 98.19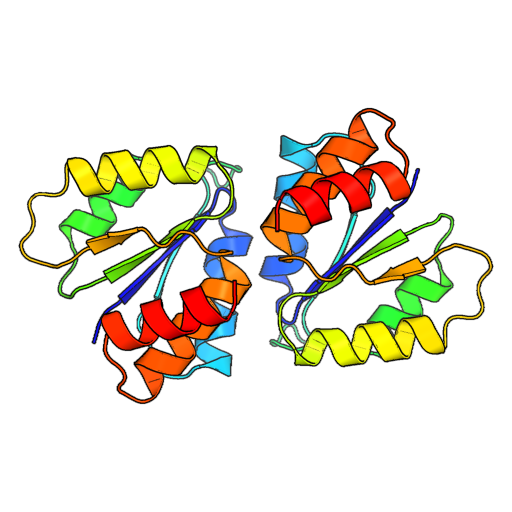 100 ALA B C 1
ATOM 1640 O O . ALA B 1 100 ? -13.07 8 4.789 1 98.19 100 ALA B O 1
ATOM 1641 N N . VAL B 1 101 ? -12.406 5.863 5.016 1 97.06 101 VAL B N 1
ATOM 1642 C CA . VAL B 1 101 ? -13.758 5.375 5.254 1 97.06 101 VAL B CA 1
ATOM 1643 C C . VAL B 1 101 ? -14.328 6.027 6.512 1 97.06 101 VAL B C 1
ATOM 1645 O O . VAL B 1 101 ? -15.453 6.543 6.496 1 97.06 101 VAL B O 1
ATOM 1648 N N . LYS B 1 102 ? -13.547 6.047 7.605 1 97.25 102 LYS B N 1
ATOM 1649 C CA . LYS B 1 102 ? -14.016 6.598 8.875 1 97.25 102 LYS B CA 1
ATOM 1650 C C . LYS B 1 102 ? -14.297 8.094 8.758 1 97.25 102 LYS B C 1
ATOM 1652 O O . LYS B 1 102 ? -15.328 8.57 9.234 1 97.25 102 LYS B O 1
ATOM 1657 N N . LEU B 1 103 ? -13.43 8.852 8.086 1 97.06 103 LEU B N 1
ATOM 1658 C CA . LEU B 1 103 ? -13.57 10.289 7.938 1 97.06 103 LEU B CA 1
ATOM 1659 C C . LEU B 1 103 ? -14.742 10.633 7.023 1 97.06 103 LEU B C 1
ATOM 1661 O O . LEU B 1 103 ? -15.445 11.625 7.246 1 97.06 103 LEU B O 1
ATOM 1665 N N . SER B 1 104 ? -14.961 9.82 5.988 1 96.25 104 SER B N 1
ATOM 1666 C CA . SER B 1 104 ? -15.984 10.094 4.98 1 96.25 104 SER B CA 1
ATOM 1667 C C . SER B 1 104 ? -17.375 10.039 5.586 1 96.25 104 SER B C 1
ATOM 1669 O O . SER B 1 104 ? -18.312 10.664 5.07 1 96.25 104 SER B O 1
ATOM 1671 N N . ILE B 1 105 ? -17.516 9.297 6.707 1 95.06 105 ILE B N 1
ATOM 1672 C CA . ILE B 1 105 ? -18.828 9.156 7.32 1 95.06 105 ILE B CA 1
ATOM 1673 C C . ILE B 1 105 ? -18.922 10.07 8.547 1 95.06 105 ILE B C 1
ATOM 1675 O O . ILE B 1 105 ? -19.781 9.875 9.406 1 95.06 105 ILE B O 1
ATOM 1679 N N . GLY B 1 106 ? -17.953 10.945 8.648 1 94.75 106 GLY B N 1
ATOM 1680 C CA . GLY B 1 106 ? -18.031 11.992 9.648 1 94.75 106 GLY B CA 1
ATOM 1681 C C . GLY B 1 106 ? -17.25 11.688 10.906 1 94.75 106 GLY B C 1
ATOM 1682 O O . GLY B 1 106 ? -17.344 12.414 11.898 1 94.75 106 GLY B O 1
ATOM 1683 N N . GLY B 1 107 ? -16.531 10.656 10.945 1 95.81 107 GLY B N 1
ATOM 1684 C CA . GLY B 1 107 ? -15.68 10.352 12.086 1 95.81 107 GLY B CA 1
ATOM 1685 C C . GLY B 1 107 ? -14.57 11.367 12.297 1 95.81 107 GLY B C 1
ATOM 1686 O O . GLY B 1 107 ? -14.148 12.039 11.352 1 95.81 107 GLY B O 1
ATOM 1687 N N . SER B 1 108 ? -14.086 11.445 13.555 1 96.69 108 SER B N 1
ATOM 1688 C CA . SER B 1 108 ? -12.977 12.32 13.906 1 96.69 108 SER B CA 1
ATOM 1689 C C . SER B 1 108 ? -11.633 11.672 13.578 1 96.69 108 SER B C 1
ATOM 1691 O O . SER B 1 108 ? -11.578 10.484 13.25 1 96.69 108 SER B O 1
ATOM 1693 N N . ILE B 1 109 ? -10.578 12.43 13.688 1 97.88 109 ILE B N 1
ATOM 1694 C CA . ILE B 1 109 ? -9.219 11.914 13.562 1 97.88 109 ILE B CA 1
ATOM 1695 C C . ILE B 1 109 ? -8.984 10.812 14.594 1 97.88 109 ILE B C 1
ATOM 1697 O O . ILE B 1 109 ? -8.43 9.766 14.266 1 97.88 109 ILE B O 1
ATOM 1701 N N . ASP B 1 110 ? -9.469 11.07 15.773 1 98.19 110 ASP B N 1
ATOM 1702 C CA . ASP B 1 110 ? -9.289 10.094 16.844 1 98.19 110 ASP B CA 1
ATOM 1703 C C . ASP B 1 110 ? -10.039 8.805 16.547 1 98.19 110 ASP B C 1
ATOM 1705 O O . ASP B 1 110 ? -9.562 7.711 16.859 1 98.19 110 ASP B O 1
ATOM 1709 N N . ASP B 1 111 ? -11.242 8.914 15.969 1 98 111 ASP B N 1
ATOM 1710 C CA . ASP B 1 111 ? -11.992 7.738 15.539 1 98 111 ASP B CA 1
ATOM 1711 C C . ASP B 1 111 ? -11.203 6.934 14.5 1 98 111 ASP B C 1
ATOM 1713 O O . ASP B 1 111 ? -11.148 5.707 14.57 1 98 111 ASP B O 1
ATOM 1717 N N . ALA B 1 112 ? -10.656 7.676 13.508 1 98.19 112 ALA B N 1
ATOM 1718 C CA . ALA B 1 112 ? -9.883 7.031 12.453 1 98.19 112 ALA B CA 1
ATOM 1719 C C . ALA B 1 112 ? -8.672 6.297 13.023 1 98.19 112 ALA B C 1
ATOM 1721 O O . ALA B 1 112 ? -8.414 5.145 12.68 1 98.19 112 ALA B O 1
ATOM 1722 N N . LEU B 1 113 ? -7.973 6.91 13.938 1 98.56 113 LEU B N 1
ATOM 1723 C CA . LEU B 1 113 ? -6.781 6.324 14.547 1 98.56 113 LEU B CA 1
ATOM 1724 C C . LEU B 1 113 ? -7.145 5.09 15.367 1 98.56 113 LEU B C 1
ATOM 1726 O O . LEU B 1 113 ? -6.41 4.098 15.359 1 98.56 113 LEU B O 1
ATOM 1730 N N . ALA B 1 114 ? -8.234 5.168 16.062 1 98.44 114 ALA B N 1
ATOM 1731 C CA . ALA B 1 114 ? -8.688 4.031 16.859 1 98.44 114 ALA B CA 1
ATOM 1732 C C . ALA B 1 114 ? -9 2.832 15.969 1 98.44 114 ALA B C 1
ATOM 1734 O O . ALA B 1 114 ? -8.641 1.698 16.297 1 98.44 114 ALA B O 1
ATOM 1735 N N . GLU B 1 115 ? -9.695 3.102 14.859 1 98.19 115 GLU B N 1
ATOM 1736 C CA . GLU B 1 115 ? -10.039 2.031 13.922 1 98.19 115 GLU B CA 1
ATOM 1737 C C . GLU B 1 115 ? -8.781 1.41 13.312 1 98.19 115 GLU B C 1
ATOM 1739 O O . GLU B 1 115 ? -8.703 0.19 13.156 1 98.19 115 GLU B O 1
ATOM 1744 N N . ILE B 1 116 ? -7.809 2.236 12.945 1 98.38 116 ILE B N 1
ATOM 1745 C CA . ILE B 1 116 ? -6.547 1.771 12.375 1 98.38 116 ILE B CA 1
ATOM 1746 C C . ILE B 1 116 ? -5.82 0.893 13.391 1 98.38 116 ILE B C 1
ATOM 1748 O O . ILE B 1 116 ? -5.34 -0.191 13.055 1 98.38 116 ILE B O 1
ATOM 1752 N N . LYS B 1 117 ? -5.711 1.332 14.641 1 97.38 117 LYS B N 1
ATOM 1753 C CA . LYS B 1 117 ? -5.039 0.594 15.703 1 97.38 117 LYS B CA 1
ATOM 1754 C C . LYS B 1 117 ? -5.684 -0.771 15.922 1 97.38 117 LYS B C 1
ATOM 1756 O O . LYS B 1 117 ? -4.996 -1.751 16.219 1 97.38 117 LYS B O 1
ATOM 1761 N N . GLN B 1 118 ? -7.016 -0.831 15.797 1 96.5 118 GLN B N 1
ATOM 1762 C CA . GLN B 1 118 ? -7.746 -2.082 15.961 1 96.5 118 GLN B CA 1
ATOM 1763 C C . GLN B 1 118 ? -7.469 -3.041 14.805 1 96.5 118 GLN B C 1
ATOM 1765 O O . GLN B 1 118 ? -7.586 -4.258 14.961 1 96.5 118 GLN B O 1
ATOM 1770 N N . SER B 1 119 ? -7.145 -2.465 13.688 1 94.62 119 SER B N 1
ATOM 1771 C CA . SER B 1 119 ? -7.016 -3.256 12.469 1 94.62 119 SER B CA 1
ATOM 1772 C C . SER B 1 119 ? -5.59 -3.768 12.289 1 94.62 119 SER B C 1
ATOM 1774 O O . SER B 1 119 ? -5.359 -4.746 11.578 1 94.62 119 SER B O 1
ATOM 1776 N N . PHE B 1 120 ? -4.621 -3.037 12.883 1 90.44 120 PHE B N 1
ATOM 1777 C CA . PHE B 1 120 ? -3.217 -3.4 12.734 1 90.44 120 PHE B CA 1
ATOM 1778 C C . PHE B 1 120 ? -2.518 -3.43 14.086 1 90.44 120 PHE B C 1
ATOM 1780 O O . PHE B 1 120 ? -1.562 -4.184 14.281 1 90.44 120 PHE B O 1
#

Radius of gyration: 17.62 Å; Cα contacts (8 Å, |Δi|>4): 502; chains: 2; bounding box: 38×54×36 Å

Organism: Staphylococcus aureus (strain NCTC 8325 / PS 47) (NCBI:txid93061)

pLDDT: mean 96.85, std 2.71, range [84.06, 98.88]

Solvent-accessible surface area (backbone atoms only — not comparable to full-atom values): 12544 Å² total; per-residue (Å²): 121,61,30,38,35,34,38,22,41,29,38,38,34,16,49,24,42,44,54,48,37,46,72,72,32,42,85,55,56,64,45,59,40,34,18,37,98,86,65,45,80,31,66,49,47,70,60,53,35,54,52,59,74,66,55,89,50,32,33,43,35,33,26,54,54,71,75,41,44,54,38,51,52,51,34,55,71,67,52,79,70,93,54,60,71,40,80,48,98,45,47,43,61,60,33,49,42,51,32,37,41,35,42,44,76,67,42,49,71,66,54,20,49,52,53,42,59,74,72,99,124,60,29,38,34,33,36,22,42,28,38,38,32,16,48,24,41,45,52,49,37,46,72,73,31,41,84,56,57,65,46,58,41,33,18,38,97,87,66,44,80,30,66,50,46,70,58,54,36,55,54,59,74,65,55,88,50,32,33,42,35,30,26,52,54,71,74,41,45,55,36,51,50,53,32,57,70,68,53,80,70,92,55,58,72,40,81,47,97,45,48,44,60,58,34,48,42,50,33,37,40,36,42,44,75,67,42,50,71,66,53,20,52,52,54,42,59,74,73,99